Protein AF-A0A9N9R4S4-F1 (afdb_monomer_lite)

Sequence (365 aa):
MPWLHQLLRHDQLELSVLPVQCLCEFLAAGPGGSGGGGGDGGKAGELCQHLRRTVAACEAGARAVLHYYLQRLAHPHAPTRAQAQRGLKLVLSQTEDTSEMDYNADVNPEEWLELLWGLQHWAAVRGEVAARVRAACLVECVPAHVAAYVAFLARHAAAEPAPSARELTPLVLDLSQLVMERTCVMSAILPPAEARDPPPPHDARAHATLYHLTCILHNHINQIRTNDTEDANMETESEEAGEEGEGGEPAWTQGEKLVLHWPNGKRASLHVVVAHAHLKLLCYGPSIYDTNQEMYSWLQSVWVGGGGPGVGAGAGELLPDWLRLHLVRSARPPLLEAGLRALPAHKLALFIQTFGMPVASMTSV

Secondary structure (DSSP, 8-state):
-HHHHHHHTSTT--GGGS-HHHHHHHHHH-TTSSS--SSTHHHHHHHHHHHHHHHHH-HHHHHHHHHHHHHHTT-SSHHHHHHHHHHHHHHH---S--TT--TTS---THHHHHHHTT-TTHHHHHHHHHHHHHHHHHH---HHHHHHHHHHHHHHHTPSSPPPHHHHHHHHHHHHHHHHH-HHHHHHHS--TT-SSPPPGGGHHHHHHHHHHHHHHHHHHHHHHH--SSHHHHHHHHHH-----S-PPPGGGG--EEEEE-TTS-EEEEEHHHHHHHHHHHTT---TTSGGGHHHHHHHHHHTSTTS-EESS-TTTS--HHHHHHHHT-SSHHHHHHHHTT--HHHHHHHHHHH---HHHHS--

pLDDT: mean 80.89, std 17.93, range [33.81, 98.5]

Organism: NCBI:txid40085

Structure (mmCIF, N/CA/C/O backbone):
data_AF-A0A9N9R4S4-F1
#
_entry.id   AF-A0A9N9R4S4-F1
#
loop_
_atom_site.group_PDB
_atom_site.id
_atom_site.type_symbol
_atom_site.label_atom_id
_atom_site.label_alt_id
_atom_site.label_comp_id
_atom_site.label_asym_id
_atom_site.label_entity_id
_atom_site.label_seq_id
_atom_site.pdbx_PDB_ins_code
_atom_site.Cartn_x
_atom_site.Cartn_y
_atom_site.Cartn_z
_atom_site.occupancy
_atom_site.B_iso_or_equiv
_atom_site.auth_seq_id
_atom_site.auth_comp_id
_atom_site.auth_asym_id
_atom_site.auth_atom_id
_atom_site.pdbx_PDB_model_num
ATOM 1 N N . MET A 1 1 ? 18.070 -18.238 -19.504 1.00 50.50 1 MET A N 1
ATOM 2 C CA . MET A 1 1 ? 18.110 -18.541 -20.956 1.00 50.50 1 MET A CA 1
ATOM 3 C C . MET A 1 1 ? 19.530 -18.306 -21.494 1.00 50.50 1 MET A C 1
ATOM 5 O O . MET A 1 1 ? 19.830 -17.184 -21.880 1.00 50.50 1 MET A O 1
ATOM 9 N N . PRO A 1 2 ? 20.430 -19.309 -21.508 1.00 57.94 2 PRO A N 1
ATOM 10 C CA . PRO A 1 2 ? 21.840 -19.110 -21.893 1.00 57.94 2 PRO A CA 1
ATOM 11 C C . PRO A 1 2 ? 22.039 -18.648 -23.348 1.00 57.94 2 PRO A C 1
ATOM 13 O O . PRO A 1 2 ? 22.945 -17.872 -23.633 1.00 57.94 2 PRO A O 1
ATOM 16 N N . TRP A 1 3 ? 21.157 -19.080 -24.256 1.00 66.19 3 TRP A N 1
ATOM 17 C CA . TRP A 1 3 ? 21.217 -18.745 -25.683 1.00 66.19 3 TRP A CA 1
ATOM 18 C C . TRP A 1 3 ? 20.962 -17.255 -25.966 1.00 66.19 3 TRP A C 1
ATOM 20 O O . TRP A 1 3 ? 21.540 -16.703 -26.896 1.00 66.19 3 TRP A O 1
ATOM 30 N N . LEU A 1 4 ? 20.152 -16.578 -25.142 1.00 61.47 4 LEU A N 1
ATOM 31 C CA . LEU A 1 4 ? 19.840 -15.156 -25.318 1.00 61.47 4 LEU A CA 1
ATOM 32 C C . LEU A 1 4 ? 21.081 -14.281 -25.072 1.00 61.47 4 LEU A C 1
ATOM 34 O O . LEU A 1 4 ? 21.345 -13.349 -25.828 1.00 61.47 4 LEU A O 1
ATOM 38 N N . HIS A 1 5 ? 21.895 -14.642 -24.073 1.00 64.31 5 HIS A N 1
ATOM 39 C CA . HIS A 1 5 ? 23.179 -13.983 -23.816 1.00 64.31 5 HIS A CA 1
ATOM 40 C C . HIS A 1 5 ? 24.188 -14.209 -24.951 1.00 64.31 5 HIS A C 1
ATOM 42 O O . HIS A 1 5 ? 25.015 -13.343 -25.212 1.00 64.31 5 HIS A O 1
ATOM 48 N N . GLN A 1 6 ? 24.125 -15.348 -25.649 1.00 66.25 6 GLN A N 1
ATOM 49 C CA . GLN A 1 6 ? 24.962 -15.608 -26.827 1.00 66.25 6 GLN A CA 1
ATOM 50 C C . GLN A 1 6 ? 24.485 -14.822 -28.057 1.00 66.25 6 GLN A C 1
ATOM 52 O O . GLN A 1 6 ? 25.304 -14.384 -28.862 1.00 66.25 6 GLN A O 1
ATOM 57 N N . LEU A 1 7 ? 23.175 -14.603 -28.192 1.00 65.25 7 LEU A N 1
ATOM 58 C CA . LEU A 1 7 ? 22.582 -13.871 -29.310 1.00 65.25 7 LEU A CA 1
ATOM 59 C C . LEU A 1 7 ? 22.968 -12.381 -29.289 1.00 65.25 7 LEU A C 1
ATOM 61 O O . LEU A 1 7 ? 23.410 -11.852 -30.301 1.00 65.25 7 LEU A O 1
ATOM 65 N N . LEU A 1 8 ? 22.891 -11.737 -28.120 1.00 62.88 8 LEU A N 1
ATOM 66 C CA . LEU A 1 8 ? 23.218 -10.314 -27.928 1.00 62.88 8 LEU A CA 1
ATOM 67 C C . LEU A 1 8 ? 24.723 -10.000 -28.017 1.00 62.88 8 LEU A C 1
ATOM 69 O O . LEU A 1 8 ? 25.121 -8.854 -28.234 1.00 62.88 8 LEU A O 1
ATOM 73 N N . ARG A 1 9 ? 25.584 -11.020 -27.908 1.00 64.25 9 ARG A N 1
ATOM 74 C CA . ARG A 1 9 ? 27.027 -10.874 -28.153 1.00 64.25 9 ARG A CA 1
ATOM 75 C C . ARG A 1 9 ? 27.360 -10.651 -29.628 1.00 64.25 9 ARG A C 1
ATOM 77 O O . ARG A 1 9 ? 28.435 -10.132 -29.898 1.00 64.25 9 ARG A O 1
ATOM 84 N N . HIS A 1 10 ? 26.458 -10.960 -30.560 1.00 66.81 10 HIS A N 1
ATOM 85 C CA . HIS A 1 10 ? 26.667 -10.654 -31.974 1.00 66.81 10 HIS A CA 1
ATOM 86 C C . HIS A 1 10 ? 26.446 -9.159 -32.243 1.00 66.81 10 HIS A C 1
ATOM 88 O O . HIS A 1 10 ? 25.370 -8.631 -31.983 1.00 66.81 10 HIS A O 1
ATOM 94 N N . ASP A 1 11 ? 27.452 -8.480 -32.796 1.00 60.06 11 ASP A N 1
ATOM 95 C CA . ASP A 1 11 ? 27.429 -7.030 -33.078 1.00 60.06 11 ASP A CA 1
ATOM 96 C C . ASP A 1 11 ? 26.460 -6.619 -34.200 1.00 60.06 11 ASP A C 1
ATOM 98 O O . ASP A 1 11 ? 26.238 -5.437 -34.428 1.00 60.06 11 ASP A O 1
ATOM 102 N N . GLN A 1 12 ? 25.868 -7.589 -34.901 1.00 62.12 12 GLN A N 1
ATOM 103 C CA . GLN A 1 12 ? 24.906 -7.352 -35.983 1.00 62.12 12 GLN A CA 1
ATOM 104 C C . GLN A 1 12 ? 23.440 -7.412 -35.533 1.00 62.12 12 GLN A C 1
ATOM 106 O O . GLN A 1 12 ? 22.545 -7.286 -36.366 1.00 62.12 12 GLN A O 1
ATOM 111 N N . LEU A 1 13 ? 23.166 -7.657 -34.248 1.00 68.62 13 LEU A N 1
ATOM 112 C CA . LEU A 1 13 ? 21.794 -7.808 -33.778 1.00 68.62 13 LEU A CA 1
ATOM 113 C C . LEU A 1 13 ? 21.144 -6.446 -33.496 1.00 68.62 13 LEU A C 1
ATOM 115 O O . LEU A 1 13 ? 21.543 -5.733 -32.578 1.00 68.62 13 LEU A O 1
ATOM 119 N N . GLU A 1 14 ? 20.082 -6.121 -34.229 1.00 77.94 14 GLU A N 1
ATOM 120 C CA . GLU A 1 14 ? 19.257 -4.951 -33.934 1.00 77.94 14 GLU A CA 1
ATOM 121 C C . GLU A 1 14 ? 18.340 -5.214 -32.726 1.00 77.94 14 GLU A C 1
ATOM 123 O O . GLU A 1 14 ? 17.504 -6.122 -32.740 1.00 77.94 14 GLU A O 1
ATOM 128 N N . LEU A 1 15 ? 18.460 -4.391 -31.676 1.00 81.50 15 LEU A N 1
ATOM 129 C CA . LEU A 1 15 ? 17.653 -4.509 -30.449 1.00 81.50 15 LEU A CA 1
ATOM 130 C C . LEU A 1 15 ? 16.139 -4.408 -30.709 1.00 81.50 15 LEU A C 1
ATOM 132 O O . LEU A 1 15 ? 15.355 -5.012 -29.983 1.00 81.50 15 LEU A O 1
ATOM 136 N N . SER A 1 16 ? 15.735 -3.692 -31.762 1.00 81.31 16 SER A N 1
ATOM 137 C CA . SER A 1 16 ? 14.340 -3.506 -32.192 1.00 81.31 16 SER A CA 1
ATOM 138 C C . SER A 1 16 ? 13.630 -4.798 -32.603 1.00 81.31 16 SER A C 1
ATOM 140 O O . SER A 1 16 ? 12.402 -4.836 -32.605 1.00 81.31 16 SER A O 1
ATOM 142 N N . VAL A 1 17 ? 14.375 -5.846 -32.966 1.00 84.75 17 VAL A N 1
ATOM 143 C CA . VAL A 1 17 ? 13.812 -7.122 -33.439 1.00 84.75 17 VAL A CA 1
ATOM 144 C C . VAL A 1 17 ? 13.481 -8.059 -32.271 1.00 84.75 17 VAL A C 1
ATOM 146 O O . VAL A 1 17 ? 12.712 -9.009 -32.424 1.00 84.75 17 VAL A O 1
ATOM 149 N N . LEU A 1 18 ? 14.040 -7.803 -31.084 1.00 85.88 18 LEU A N 1
ATOM 150 C CA . LEU A 1 18 ? 13.819 -8.640 -29.911 1.00 85.88 18 LEU A CA 1
ATOM 151 C C . LEU A 1 18 ? 12.550 -8.246 -29.142 1.00 85.88 18 LEU A C 1
ATOM 153 O O . LEU A 1 18 ? 12.237 -7.062 -29.010 1.00 85.88 18 LEU A O 1
ATOM 157 N N . PRO A 1 19 ? 11.851 -9.219 -28.528 1.00 89.56 19 PRO A N 1
ATOM 158 C CA . PRO A 1 19 ? 10.765 -8.918 -27.607 1.00 89.56 19 PRO A CA 1
ATOM 159 C C . PRO A 1 19 ? 11.252 -8.093 -26.412 1.00 89.56 19 PRO A C 1
ATOM 161 O O . PRO A 1 19 ? 12.274 -8.415 -25.800 1.00 89.56 19 PRO A O 1
ATOM 164 N N . VAL A 1 20 ? 10.457 -7.100 -26.003 1.00 91.50 20 VAL A N 1
ATOM 165 C CA . VAL A 1 20 ? 10.740 -6.235 -24.840 1.00 91.50 20 VAL A CA 1
ATOM 166 C C . VAL A 1 20 ? 11.064 -7.046 -23.582 1.00 91.50 20 VAL A C 1
ATOM 168 O O . VAL A 1 20 ? 11.979 -6.702 -22.845 1.00 91.50 20 VAL A O 1
ATOM 171 N N . GLN A 1 21 ? 10.382 -8.172 -23.363 1.00 91.25 21 GLN A N 1
ATOM 172 C CA . GLN A 1 21 ? 10.632 -9.055 -22.219 1.00 91.25 21 GLN A CA 1
ATOM 173 C C . GLN A 1 21 ? 12.070 -9.600 -22.199 1.00 91.25 21 GLN A C 1
ATOM 175 O O . GLN A 1 21 ? 12.705 -9.635 -21.148 1.00 91.25 21 GLN A O 1
ATOM 180 N N . CYS A 1 22 ? 12.609 -9.986 -23.360 1.00 89.38 22 CYS A N 1
ATOM 181 C CA . CYS A 1 22 ? 13.980 -10.480 -23.486 1.00 89.38 22 CYS A CA 1
ATOM 182 C C . CYS A 1 22 ? 15.00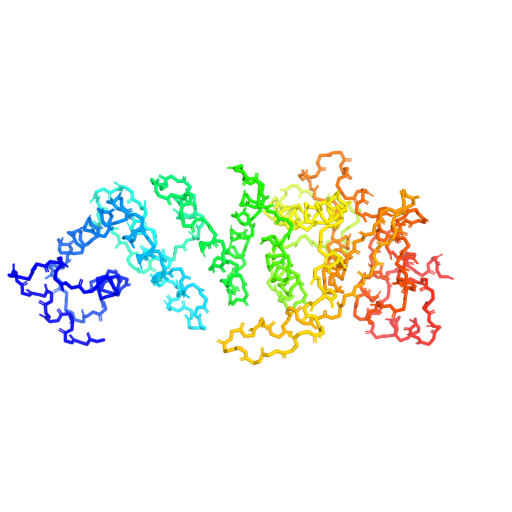0 -9.371 -23.208 1.00 89.38 22 CYS A C 1
ATOM 184 O O . CYS A 1 22 ? 15.994 -9.603 -22.521 1.00 89.38 22 CYS A O 1
ATOM 186 N N . LEU A 1 23 ? 14.726 -8.166 -23.713 1.00 90.94 23 LEU A N 1
ATOM 187 C CA . LEU A 1 23 ? 15.541 -6.977 -23.470 1.00 90.94 23 LEU A CA 1
ATOM 188 C C . LEU A 1 23 ? 15.575 -6.637 -21.974 1.00 90.94 23 LEU A C 1
ATOM 190 O O . LEU A 1 23 ? 16.643 -6.447 -21.394 1.00 90.94 23 LEU A O 1
ATOM 194 N N . CYS A 1 24 ? 14.411 -6.632 -21.324 1.00 92.50 24 CYS A N 1
ATOM 195 C CA . CYS A 1 24 ? 14.310 -6.358 -19.900 1.00 92.50 24 CYS A CA 1
ATOM 196 C C . CYS A 1 24 ? 14.985 -7.435 -19.033 1.00 92.50 24 CYS A C 1
ATOM 198 O O . CYS A 1 24 ? 15.596 -7.093 -18.016 1.00 92.50 24 CYS A O 1
ATOM 200 N N . GLU A 1 25 ? 14.896 -8.714 -19.422 1.00 89.06 25 GLU A N 1
ATOM 201 C CA . GLU A 1 25 ? 15.572 -9.819 -18.731 1.00 89.06 25 GLU A CA 1
ATOM 202 C C . GLU A 1 25 ? 17.088 -9.666 -18.765 1.00 89.06 25 GLU A C 1
ATOM 204 O O . GLU A 1 25 ? 17.746 -9.795 -17.733 1.00 89.06 25 GLU A O 1
ATOM 209 N N . PHE A 1 26 ? 17.640 -9.355 -19.938 1.00 84.62 26 PHE A N 1
ATOM 210 C CA . PHE A 1 26 ? 19.079 -9.193 -20.093 1.00 84.62 26 PHE A CA 1
ATOM 211 C C . PHE A 1 26 ? 19.600 -8.022 -19.256 1.00 84.62 26 PHE A C 1
ATOM 213 O O . PHE A 1 26 ? 20.578 -8.179 -18.526 1.00 84.62 26 PHE A O 1
ATOM 220 N N . LEU A 1 27 ? 18.911 -6.875 -19.301 1.00 86.19 27 LEU A N 1
ATOM 221 C CA . LEU A 1 27 ? 19.301 -5.702 -18.519 1.00 86.19 27 LEU A CA 1
ATOM 222 C C . LEU A 1 27 ? 19.287 -5.992 -17.005 1.00 86.19 27 LEU A C 1
ATOM 224 O O . LEU A 1 27 ? 20.180 -5.557 -16.284 1.00 86.19 27 LEU A O 1
ATOM 228 N N . ALA A 1 28 ? 18.303 -6.756 -16.519 1.00 81.81 28 ALA A N 1
ATOM 229 C CA . ALA A 1 28 ? 18.173 -7.078 -15.097 1.00 81.81 28 ALA A CA 1
ATOM 230 C C . ALA A 1 28 ? 19.143 -8.161 -14.597 1.00 81.81 28 ALA A C 1
ATOM 232 O O . ALA A 1 28 ? 19.467 -8.183 -13.406 1.00 81.81 28 ALA A O 1
ATOM 233 N N . ALA A 1 29 ? 19.600 -9.054 -15.479 1.00 78.62 29 ALA A N 1
ATOM 234 C CA . ALA A 1 29 ? 20.591 -10.079 -15.151 1.00 78.62 29 ALA A CA 1
ATOM 235 C C . ALA A 1 29 ? 21.999 -9.493 -14.933 1.00 78.62 29 ALA A C 1
ATOM 237 O O . ALA A 1 29 ? 22.796 -10.074 -14.193 1.00 78.62 29 ALA A O 1
ATOM 238 N N . GLY A 1 30 ? 22.285 -8.336 -15.540 1.00 70.62 30 GLY A N 1
ATOM 239 C CA . GLY A 1 30 ? 23.573 -7.656 -15.462 1.00 70.62 30 GLY A CA 1
ATOM 240 C C . GLY A 1 30 ? 24.720 -8.409 -16.161 1.00 70.62 30 GLY A C 1
ATOM 241 O O . GLY A 1 30 ? 24.603 -9.593 -16.492 1.00 70.62 30 GLY A O 1
ATOM 242 N N . PRO A 1 31 ? 25.874 -7.748 -16.356 1.00 58.03 31 PRO A N 1
ATOM 243 C CA . PRO A 1 31 ? 27.024 -8.319 -17.064 1.00 58.03 31 PRO A CA 1
ATOM 244 C C . PRO A 1 31 ? 27.665 -9.518 -16.332 1.00 58.03 31 PRO A C 1
ATOM 246 O O . PRO A 1 31 ? 28.322 -10.348 -16.953 1.00 58.03 31 PRO A O 1
ATOM 249 N N . GLY A 1 32 ? 27.445 -9.655 -15.017 1.00 51.12 32 GLY A N 1
ATOM 250 C CA . GLY A 1 32 ? 27.966 -10.758 -14.195 1.00 51.12 32 GLY A CA 1
ATOM 251 C C . GLY A 1 32 ? 27.109 -12.033 -14.172 1.00 51.12 32 GLY A C 1
ATOM 252 O O . GLY A 1 32 ? 27.582 -13.068 -13.709 1.00 51.12 32 GLY A O 1
ATOM 253 N N . GLY A 1 33 ? 25.868 -11.995 -14.678 1.00 49.28 33 GLY A N 1
ATOM 254 C CA . GLY A 1 33 ? 24.971 -13.162 -14.716 1.00 49.28 33 GLY A CA 1
ATOM 255 C C . GLY A 1 33 ? 25.363 -14.220 -15.757 1.00 49.28 33 GLY A C 1
ATOM 256 O O . GLY A 1 33 ? 24.906 -15.362 -15.695 1.00 49.28 33 GLY A O 1
ATOM 257 N N . SER A 1 34 ? 26.246 -13.866 -16.694 1.00 46.66 34 SER A N 1
ATOM 258 C CA . SER A 1 34 ? 26.918 -14.800 -17.597 1.00 46.66 34 SER A CA 1
ATOM 259 C C . SER A 1 34 ? 28.401 -14.815 -17.229 1.00 46.66 34 SER A C 1
ATOM 261 O O . SER A 1 34 ? 29.041 -13.773 -17.274 1.00 46.66 34 SER A O 1
ATOM 263 N N . GLY A 1 35 ? 28.947 -15.960 -16.809 1.00 41.00 35 GLY A N 1
ATOM 264 C CA . GLY A 1 35 ? 30.314 -16.085 -16.281 1.00 41.00 35 GLY A CA 1
ATOM 265 C C . GLY A 1 35 ? 31.439 -15.789 -17.285 1.00 41.00 35 GLY A C 1
ATOM 266 O O . GLY A 1 35 ? 32.183 -16.689 -17.658 1.00 41.00 35 GLY A O 1
ATOM 267 N N . GLY A 1 36 ? 31.591 -14.540 -17.720 1.00 37.97 36 GLY A N 1
ATOM 268 C CA . GLY A 1 36 ? 32.661 -14.083 -18.601 1.00 37.97 36 GLY A CA 1
ATOM 269 C C . GLY A 1 36 ? 32.920 -12.596 -18.395 1.00 37.97 36 GLY A C 1
ATOM 270 O O . GLY A 1 36 ? 32.133 -11.764 -18.830 1.00 37.97 36 GLY A O 1
ATOM 271 N N . GLY A 1 37 ? 34.014 -12.278 -17.703 1.00 37.75 37 GLY A N 1
ATOM 272 C CA . GLY A 1 37 ? 34.439 -10.907 -17.443 1.00 37.75 37 GLY A CA 1
ATOM 273 C C . GLY A 1 37 ? 34.995 -10.201 -18.682 1.00 37.75 37 GLY A C 1
ATOM 274 O O . GLY A 1 37 ? 35.651 -10.818 -19.517 1.00 37.75 37 GLY A O 1
ATOM 275 N N . GLY A 1 38 ? 34.775 -8.885 -18.728 1.00 38.53 38 GLY A N 1
ATOM 276 C CA . GLY A 1 38 ? 35.515 -7.938 -19.565 1.00 38.53 38 GLY A CA 1
ATOM 277 C C . GLY A 1 38 ? 34.892 -7.660 -20.934 1.00 38.53 38 GLY A C 1
ATOM 278 O O . GLY A 1 38 ? 35.210 -8.337 -21.903 1.00 38.53 38 GLY A O 1
ATOM 279 N N . GLY A 1 39 ? 34.049 -6.622 -21.025 1.00 44.31 39 GLY A N 1
ATOM 280 C CA . GLY A 1 39 ? 33.626 -6.021 -22.305 1.00 44.31 39 GLY A CA 1
ATOM 281 C C . GLY A 1 39 ? 32.159 -5.576 -22.395 1.00 44.31 39 GLY A C 1
ATOM 282 O O . GLY A 1 39 ? 31.818 -4.773 -23.254 1.00 44.31 39 GLY A O 1
ATOM 283 N N . ASP A 1 40 ? 31.293 -6.043 -21.494 1.00 54.78 40 ASP A N 1
ATOM 284 C CA . ASP A 1 40 ? 29.825 -5.980 -21.652 1.00 54.78 40 ASP A CA 1
ATOM 285 C C . ASP A 1 40 ? 29.169 -4.653 -21.188 1.00 54.78 40 ASP A C 1
ATOM 287 O O . ASP A 1 40 ? 27.954 -4.476 -21.262 1.00 54.78 40 ASP A O 1
ATOM 291 N N . GLY A 1 41 ? 29.968 -3.689 -20.713 1.00 55.16 41 GLY A N 1
ATOM 292 C CA . GLY A 1 41 ? 29.468 -2.405 -20.196 1.00 55.16 41 GLY A CA 1
ATOM 293 C C . GLY A 1 41 ? 28.842 -1.500 -21.265 1.00 55.16 41 GLY A C 1
ATOM 294 O O . GLY A 1 41 ? 27.871 -0.804 -20.980 1.00 55.16 41 GLY A O 1
ATOM 295 N N . GLY A 1 42 ? 29.350 -1.547 -22.504 1.00 64.38 42 GLY A N 1
ATOM 296 C CA . GLY A 1 42 ? 28.840 -0.732 -23.616 1.00 64.38 42 GLY A CA 1
ATOM 297 C C . GLY A 1 42 ? 27.452 -1.171 -24.094 1.00 64.38 42 GLY A C 1
ATOM 298 O O . GLY A 1 42 ? 26.541 -0.351 -24.186 1.00 64.38 42 GLY A O 1
ATOM 299 N N . LYS A 1 43 ? 27.250 -2.481 -24.301 1.00 72.25 43 LYS A N 1
ATOM 300 C CA . LYS A 1 43 ? 25.961 -3.038 -24.754 1.00 72.25 43 LYS A CA 1
ATOM 301 C C . LYS A 1 43 ? 24.859 -2.909 -23.706 1.00 72.25 43 LYS A C 1
ATOM 303 O O . LYS A 1 43 ? 23.708 -2.661 -24.058 1.00 72.25 43 LYS A O 1
ATOM 308 N N . ALA A 1 44 ? 25.194 -3.027 -22.419 1.00 77.00 44 ALA A N 1
ATOM 309 C CA . ALA A 1 44 ? 24.243 -2.768 -21.339 1.00 77.00 44 ALA A CA 1
ATOM 310 C C . ALA A 1 44 ? 23.739 -1.310 -21.354 1.00 77.00 44 ALA A C 1
ATOM 312 O O . ALA A 1 44 ? 22.545 -1.073 -21.159 1.00 77.00 44 ALA A O 1
ATOM 313 N N . GLY A 1 45 ? 24.622 -0.349 -21.651 1.00 80.31 45 GLY A N 1
ATOM 314 C CA . GLY A 1 45 ? 24.261 1.060 -21.828 1.00 80.31 45 GLY A CA 1
ATOM 315 C C . GLY A 1 45 ? 23.351 1.298 -23.035 1.00 80.31 45 GLY A C 1
ATOM 316 O O . GLY A 1 45 ? 22.293 1.913 -22.894 1.00 80.31 45 GLY A O 1
ATOM 317 N N . GLU A 1 46 ? 23.695 0.738 -24.199 1.00 83.88 46 GLU A N 1
ATOM 318 C CA . GLU A 1 46 ? 22.869 0.818 -25.417 1.00 83.88 46 GLU A CA 1
ATOM 319 C C . GLU A 1 46 ? 21.470 0.218 -25.214 1.00 83.88 46 GLU A C 1
ATOM 321 O O . GLU A 1 46 ? 20.460 0.810 -25.608 1.00 83.88 46 GLU A O 1
ATOM 326 N N . LEU A 1 47 ? 21.398 -0.936 -24.546 1.00 87.19 47 LEU A N 1
ATOM 327 C CA . LEU A 1 47 ? 20.148 -1.599 -24.188 1.00 87.19 47 LEU A CA 1
ATOM 328 C C . LEU A 1 47 ? 19.297 -0.750 -23.242 1.00 87.19 47 LEU A C 1
ATOM 330 O O . LEU A 1 47 ? 18.096 -0.582 -23.466 1.00 87.19 47 LEU A O 1
ATOM 334 N N . CYS A 1 48 ? 19.914 -0.198 -22.197 1.00 88.69 48 CYS A N 1
ATOM 335 C CA . CYS A 1 48 ? 19.240 0.687 -21.257 1.00 88.69 48 CYS A CA 1
ATOM 336 C C . CYS A 1 48 ? 18.669 1.915 -21.983 1.00 88.69 48 CYS A C 1
ATOM 338 O O . CYS A 1 48 ? 17.490 2.243 -21.833 1.00 88.69 48 CYS A O 1
ATOM 340 N N . GLN A 1 49 ? 19.458 2.538 -22.863 1.00 89.50 49 GLN A N 1
ATOM 341 C CA . GLN A 1 49 ? 19.023 3.678 -23.669 1.00 89.50 49 GLN A CA 1
ATOM 342 C C . GLN A 1 49 ? 17.906 3.306 -24.659 1.00 89.50 49 GLN A C 1
ATOM 344 O O . GLN A 1 49 ? 16.999 4.104 -24.907 1.00 89.50 49 GLN A O 1
ATOM 349 N N . HIS A 1 50 ? 17.931 2.099 -25.227 1.00 91.81 50 HIS A N 1
ATOM 350 C CA . HIS A 1 50 ? 16.850 1.593 -26.072 1.00 91.81 50 HIS A CA 1
ATOM 351 C C . HIS A 1 50 ? 15.540 1.417 -25.286 1.00 91.81 50 HIS A C 1
ATOM 353 O O . HIS A 1 50 ? 14.487 1.878 -25.734 1.00 91.81 50 HIS A O 1
ATOM 359 N N . LEU A 1 51 ? 15.590 0.823 -24.090 1.00 93.50 51 LEU A N 1
ATOM 360 C CA . LEU A 1 51 ? 14.412 0.655 -23.233 1.00 93.50 51 LEU A CA 1
ATOM 361 C C . LEU A 1 51 ? 13.866 1.998 -22.731 1.00 93.50 51 LEU A C 1
ATOM 363 O O . LEU A 1 51 ? 12.656 2.208 -22.772 1.00 93.50 51 LEU A O 1
ATOM 367 N N . ARG A 1 52 ? 14.733 2.949 -22.365 1.00 93.56 52 ARG A N 1
ATOM 368 C CA . ARG A 1 52 ? 14.341 4.330 -22.021 1.00 93.56 52 ARG A CA 1
ATOM 369 C C . ARG A 1 52 ? 13.594 5.016 -23.165 1.00 93.56 52 ARG A C 1
ATOM 371 O O . ARG A 1 52 ? 12.516 5.571 -22.957 1.00 93.56 52 ARG A O 1
ATOM 378 N N . ARG A 1 53 ? 14.117 4.921 -24.395 1.00 93.50 53 ARG A N 1
ATOM 379 C CA . ARG A 1 53 ? 13.428 5.428 -25.596 1.00 93.50 53 ARG A CA 1
ATOM 380 C C . ARG A 1 53 ? 12.089 4.734 -25.817 1.00 93.50 53 ARG A C 1
ATOM 382 O O . ARG A 1 53 ? 11.124 5.401 -26.162 1.00 93.50 53 ARG A O 1
ATOM 389 N N . THR A 1 54 ? 12.014 3.428 -25.576 1.00 94.50 54 THR A N 1
ATOM 390 C CA . THR A 1 54 ? 10.769 2.652 -25.698 1.00 94.50 54 THR A CA 1
ATOM 391 C C . THR A 1 54 ? 9.707 3.126 -24.705 1.00 94.50 54 THR A C 1
ATOM 393 O O . THR A 1 54 ? 8.549 3.288 -25.084 1.00 94.50 54 THR A O 1
ATOM 396 N N . VAL A 1 55 ? 10.102 3.410 -23.458 1.00 95.06 55 VAL A N 1
ATOM 397 C CA . VAL A 1 55 ? 9.210 3.972 -22.432 1.00 95.06 55 VAL A CA 1
ATOM 398 C C . VAL A 1 55 ? 8.732 5.376 -22.807 1.00 95.06 55 VAL A C 1
ATOM 400 O O . VAL A 1 55 ? 7.566 5.692 -22.598 1.00 95.06 55 VAL A O 1
ATOM 403 N N . ALA A 1 56 ? 9.593 6.214 -23.387 1.00 94.19 56 ALA A N 1
ATOM 404 C CA . ALA A 1 56 ? 9.218 7.568 -23.797 1.00 94.19 56 ALA A CA 1
ATOM 405 C C . ALA A 1 56 ? 8.374 7.608 -25.088 1.00 94.19 56 ALA A C 1
ATOM 407 O O . ALA A 1 56 ? 7.506 8.464 -25.237 1.00 94.19 56 ALA A O 1
ATOM 408 N N . ALA A 1 57 ? 8.596 6.684 -26.027 1.00 94.88 57 ALA A N 1
ATOM 409 C CA . ALA A 1 57 ? 8.059 6.782 -27.384 1.00 94.88 57 ALA A CA 1
ATOM 410 C C . ALA A 1 57 ? 6.528 6.680 -27.465 1.00 94.88 57 ALA A C 1
ATOM 412 O O . ALA A 1 57 ? 5.904 7.439 -28.204 1.00 94.88 57 ALA A O 1
ATOM 413 N N . CYS A 1 58 ? 5.913 5.739 -26.744 1.00 95.44 58 CYS A N 1
ATOM 414 C CA . CYS A 1 58 ? 4.463 5.541 -26.779 1.00 95.44 58 CYS A CA 1
ATOM 415 C C . CYS A 1 58 ? 3.934 4.820 -25.534 1.00 95.44 58 CYS A C 1
ATOM 417 O O . CYS A 1 58 ? 4.668 4.109 -24.845 1.00 95.44 58 CYS A O 1
ATOM 419 N N . GLU A 1 59 ? 2.624 4.934 -25.301 1.00 96.94 59 GLU A N 1
ATOM 420 C CA . GLU A 1 59 ? 1.937 4.280 -24.181 1.00 96.94 59 GLU A CA 1
ATOM 421 C C . GLU A 1 59 ? 2.128 2.758 -24.165 1.00 96.94 59 GLU A C 1
ATOM 423 O O . GLU A 1 59 ? 2.325 2.167 -23.105 1.00 96.94 59 GLU A O 1
ATOM 428 N N . ALA A 1 60 ? 2.095 2.109 -25.335 1.00 96.25 60 ALA A N 1
ATOM 429 C CA . ALA A 1 60 ? 2.267 0.662 -25.444 1.00 96.25 60 ALA A CA 1
ATOM 430 C C . ALA A 1 60 ? 3.679 0.217 -25.026 1.00 96.25 60 ALA A C 1
ATOM 432 O O . ALA A 1 60 ? 3.826 -0.787 -24.329 1.00 96.25 60 ALA A O 1
ATOM 433 N N . GLY A 1 61 ? 4.704 0.988 -25.402 1.00 95.19 61 GLY A N 1
ATOM 434 C CA . GLY A 1 61 ? 6.090 0.746 -25.004 1.00 95.19 61 GLY A CA 1
ATOM 435 C C . GLY A 1 61 ? 6.294 0.938 -23.502 1.00 95.19 61 GLY A C 1
ATOM 436 O O . GLY A 1 61 ? 6.832 0.049 -22.840 1.00 95.19 61 GLY A O 1
ATOM 437 N N . ALA A 1 62 ? 5.784 2.044 -22.947 1.00 96.75 62 ALA A N 1
ATOM 438 C CA . ALA A 1 62 ? 5.790 2.293 -21.506 1.00 96.75 62 ALA A CA 1
ATOM 439 C C . ALA A 1 62 ? 5.118 1.149 -20.738 1.00 96.75 62 ALA A C 1
ATOM 441 O O . ALA A 1 62 ? 5.707 0.597 -19.809 1.00 96.75 62 ALA A O 1
ATOM 442 N N . ARG A 1 63 ? 3.918 0.741 -21.171 1.00 96.94 63 ARG A N 1
ATOM 443 C CA . ARG A 1 63 ? 3.170 -0.357 -20.557 1.00 96.94 63 ARG A CA 1
ATOM 444 C C . ARG A 1 63 ? 3.946 -1.668 -20.609 1.00 96.94 63 ARG A C 1
ATOM 446 O O . ARG A 1 63 ? 4.093 -2.303 -19.576 1.00 96.94 63 ARG A O 1
ATOM 453 N N . ALA A 1 64 ? 4.493 -2.054 -21.762 1.00 96.19 64 ALA A N 1
ATOM 454 C CA . ALA A 1 64 ? 5.218 -3.318 -21.910 1.00 96.19 64 ALA A CA 1
ATOM 455 C C . ALA A 1 64 ? 6.444 -3.416 -20.984 1.00 96.19 64 ALA A C 1
ATOM 457 O O . ALA A 1 64 ? 6.643 -4.435 -20.319 1.00 96.19 64 ALA A O 1
ATOM 458 N N . VAL A 1 65 ? 7.247 -2.350 -20.916 1.00 97.12 65 VAL A N 1
ATOM 459 C CA . VAL A 1 65 ? 8.464 -2.318 -20.092 1.00 97.12 65 VAL A CA 1
ATOM 460 C C . VAL A 1 65 ? 8.125 -2.267 -18.600 1.00 97.12 65 VAL A C 1
ATOM 462 O O . VAL A 1 65 ? 8.682 -3.032 -17.810 1.00 97.12 65 VAL A O 1
ATOM 465 N N . LEU A 1 66 ? 7.184 -1.404 -18.202 1.00 97.69 66 LEU A N 1
ATOM 466 C CA . LEU A 1 66 ? 6.753 -1.291 -16.808 1.00 97.69 66 LEU A CA 1
ATOM 467 C C . LEU A 1 66 ? 6.082 -2.575 -16.324 1.00 97.69 66 LEU A C 1
ATOM 469 O O . LEU A 1 66 ? 6.421 -3.061 -15.248 1.00 97.69 66 LEU A O 1
ATOM 473 N N . HIS A 1 67 ? 5.188 -3.159 -17.122 1.00 96.25 67 HIS A N 1
ATOM 474 C CA . HIS A 1 67 ? 4.517 -4.417 -16.809 1.00 96.25 67 HIS A CA 1
ATOM 475 C C . HIS A 1 67 ? 5.522 -5.517 -16.471 1.00 96.25 67 HIS A C 1
ATOM 477 O O . HIS A 1 67 ? 5.372 -6.191 -15.452 1.00 96.25 67 HIS A O 1
ATOM 483 N N . TYR A 1 68 ? 6.578 -5.656 -17.281 1.00 96.94 68 TYR A N 1
ATOM 484 C CA . TYR A 1 68 ? 7.607 -6.670 -17.080 1.00 96.94 68 TYR A CA 1
ATOM 485 C C . TYR A 1 68 ? 8.244 -6.599 -15.689 1.00 96.94 68 TYR A C 1
ATOM 487 O O . TYR A 1 68 ? 8.289 -7.595 -14.963 1.00 96.94 68 TYR A O 1
ATOM 495 N N . TYR A 1 69 ? 8.735 -5.420 -15.301 1.00 97.69 69 TYR A N 1
ATOM 496 C CA . TYR A 1 69 ? 9.413 -5.269 -14.019 1.00 97.69 69 TYR A CA 1
ATOM 497 C C . TYR A 1 69 ? 8.436 -5.211 -12.846 1.00 97.69 69 TYR A C 1
ATOM 499 O O . TYR A 1 69 ? 8.643 -5.893 -11.843 1.00 97.69 69 TYR A O 1
ATOM 507 N N . LEU A 1 70 ? 7.346 -4.455 -12.968 1.00 97.81 70 LEU A N 1
ATOM 508 C CA . LEU A 1 70 ? 6.382 -4.279 -11.885 1.00 97.81 70 LEU A CA 1
ATOM 509 C C . LEU A 1 70 ? 5.670 -5.592 -11.531 1.00 97.81 70 LEU A C 1
ATOM 511 O O . LEU A 1 70 ? 5.427 -5.841 -10.354 1.00 97.81 70 LEU A O 1
ATOM 515 N N . GLN A 1 71 ? 5.409 -6.486 -12.496 1.00 96.94 71 GLN A N 1
ATOM 516 C CA . GLN A 1 71 ? 4.917 -7.840 -12.197 1.00 96.94 71 GLN A CA 1
ATOM 517 C C . GLN A 1 71 ? 5.836 -8.605 -11.253 1.00 96.94 71 GLN A C 1
ATOM 519 O O . GLN A 1 71 ? 5.384 -9.312 -10.355 1.00 96.94 71 GLN A O 1
ATOM 524 N N . ARG A 1 72 ? 7.140 -8.481 -11.484 1.00 97.00 72 ARG A N 1
ATOM 525 C CA . ARG A 1 72 ? 8.161 -9.247 -10.778 1.00 97.00 72 ARG A CA 1
ATOM 526 C C . ARG A 1 72 ? 8.426 -8.721 -9.377 1.00 97.00 72 ARG A C 1
ATOM 528 O O . ARG A 1 72 ? 9.017 -9.450 -8.588 1.00 97.00 72 ARG A O 1
ATOM 535 N N . LEU A 1 73 ? 7.937 -7.528 -9.036 1.00 97.31 73 LEU A N 1
ATOM 536 C CA . LEU A 1 73 ? 7.919 -7.046 -7.654 1.00 97.31 73 LEU A CA 1
ATOM 537 C C . LEU A 1 73 ? 7.032 -7.914 -6.752 1.00 97.31 73 LEU A C 1
ATOM 539 O O . LEU A 1 73 ? 7.310 -8.022 -5.566 1.00 97.31 73 LEU A O 1
ATOM 543 N N . ALA A 1 74 ? 6.016 -8.583 -7.302 1.00 97.12 74 ALA A N 1
ATOM 544 C CA . ALA A 1 74 ? 5.169 -9.514 -6.558 1.00 97.12 74 ALA A CA 1
ATOM 545 C C . ALA A 1 74 ? 5.683 -10.972 -6.595 1.00 97.12 74 ALA A C 1
ATOM 547 O O . ALA A 1 74 ? 4.991 -11.897 -6.171 1.00 97.12 74 ALA A O 1
ATOM 548 N N . HIS A 1 75 ? 6.892 -11.216 -7.117 1.00 96.81 75 HIS A N 1
ATOM 549 C CA . HIS A 1 75 ? 7.411 -12.574 -7.265 1.00 96.81 75 HIS A CA 1
ATOM 550 C C . HIS A 1 75 ? 7.791 -13.193 -5.898 1.00 96.81 75 HIS A C 1
ATOM 552 O O . HIS A 1 75 ? 8.413 -12.509 -5.074 1.00 96.81 75 HIS A O 1
ATOM 558 N N . PRO A 1 76 ? 7.518 -14.494 -5.653 1.00 93.62 76 PRO A N 1
ATOM 559 C CA . PRO A 1 76 ? 7.840 -15.146 -4.376 1.00 93.62 76 PRO A CA 1
ATOM 560 C C . PRO A 1 76 ? 9.341 -15.130 -4.056 1.00 93.62 76 PRO A C 1
ATOM 562 O O . PRO A 1 76 ? 9.758 -14.983 -2.908 1.00 93.62 76 PRO A O 1
ATOM 565 N N . HIS A 1 77 ? 10.174 -15.250 -5.091 1.00 94.19 77 HIS A N 1
ATOM 566 C CA . HIS A 1 77 ? 11.628 -15.286 -4.964 1.00 94.19 77 HIS A CA 1
ATOM 567 C C . HIS A 1 77 ? 12.228 -13.876 -4.812 1.00 94.19 77 HIS A C 1
ATOM 569 O O . HIS A 1 77 ? 12.146 -13.065 -5.735 1.00 94.19 77 HIS A O 1
ATOM 575 N N . ALA A 1 78 ? 12.866 -13.599 -3.669 1.00 92.38 78 ALA A N 1
ATOM 576 C CA . ALA A 1 78 ? 13.420 -12.279 -3.343 1.00 92.38 78 ALA A CA 1
ATOM 577 C C . ALA A 1 78 ? 14.480 -11.760 -4.342 1.00 92.38 78 ALA A C 1
ATOM 579 O O . ALA A 1 78 ? 14.367 -10.605 -4.751 1.00 92.38 78 ALA A O 1
ATOM 580 N N . PRO A 1 79 ? 15.434 -12.576 -4.838 1.00 91.44 79 PRO A N 1
ATOM 581 C CA . PRO A 1 79 ? 16.364 -12.139 -5.883 1.00 91.44 79 PRO A CA 1
ATOM 582 C C . PRO A 1 79 ? 15.674 -11.663 -7.168 1.00 91.44 79 PRO A C 1
ATOM 584 O O . PRO A 1 79 ? 16.137 -10.713 -7.794 1.00 91.44 79 PRO A O 1
ATOM 587 N N . THR A 1 80 ? 14.538 -12.263 -7.544 1.00 93.38 80 THR A N 1
ATOM 588 C CA . THR A 1 80 ? 13.742 -11.812 -8.697 1.00 93.38 80 THR A CA 1
ATOM 589 C C . THR A 1 80 ? 13.162 -10.418 -8.466 1.00 93.38 80 THR A C 1
ATOM 591 O O . THR A 1 80 ? 13.155 -9.608 -9.394 1.00 93.38 80 THR A O 1
ATOM 594 N N . ARG A 1 81 ? 12.713 -10.118 -7.239 1.00 94.75 81 ARG A N 1
ATOM 595 C CA . ARG A 1 81 ? 12.231 -8.779 -6.868 1.00 94.75 81 ARG A CA 1
ATOM 596 C C . ARG A 1 81 ? 13.362 -7.753 -6.895 1.00 94.75 81 ARG A C 1
ATOM 598 O O . ARG A 1 81 ? 13.199 -6.697 -7.496 1.00 94.75 81 ARG A O 1
ATOM 605 N N . ALA A 1 82 ? 14.524 -8.092 -6.334 1.00 92.31 82 ALA A N 1
ATOM 606 C CA . ALA A 1 82 ? 15.703 -7.223 -6.341 1.00 92.31 82 ALA A CA 1
ATOM 607 C C . ALA A 1 82 ? 16.176 -6.901 -7.773 1.00 92.31 82 ALA A C 1
ATOM 609 O O . ALA A 1 82 ? 16.443 -5.748 -8.107 1.00 92.31 82 ALA A O 1
ATOM 610 N N . GLN A 1 83 ? 16.200 -7.902 -8.661 1.00 91.50 83 GLN A N 1
ATOM 611 C CA . GLN A 1 83 ? 16.475 -7.701 -10.089 1.00 91.50 83 GLN A CA 1
ATOM 612 C C . GLN A 1 83 ? 15.467 -6.753 -10.752 1.00 91.50 83 GLN A C 1
ATOM 614 O O . GLN A 1 83 ? 15.858 -5.897 -11.544 1.00 91.50 83 GLN A O 1
ATOM 619 N N . ALA A 1 84 ? 14.180 -6.878 -10.423 1.00 94.75 84 ALA A N 1
ATOM 620 C CA . ALA A 1 84 ? 13.146 -6.004 -10.962 1.00 94.75 84 ALA A CA 1
ATOM 621 C C . ALA A 1 84 ? 13.278 -4.554 -10.468 1.00 94.75 84 ALA A C 1
ATOM 623 O O . ALA A 1 84 ? 13.163 -3.634 -11.272 1.00 94.75 84 ALA A O 1
ATOM 624 N N . GLN A 1 85 ? 13.585 -4.342 -9.183 1.00 94.44 85 GLN A N 1
ATOM 625 C CA . GLN A 1 85 ? 13.855 -3.010 -8.623 1.00 94.44 85 GLN A CA 1
ATOM 626 C C . GLN A 1 85 ? 15.056 -2.343 -9.309 1.00 94.44 85 GLN A C 1
ATOM 628 O O . GLN A 1 85 ? 14.979 -1.174 -9.690 1.00 94.44 85 GLN A O 1
ATOM 633 N N . ARG A 1 86 ? 16.134 -3.100 -9.555 1.00 91.19 86 ARG A N 1
ATOM 634 C CA . ARG A 1 86 ? 17.285 -2.623 -10.339 1.00 91.19 86 ARG A CA 1
ATOM 635 C C . ARG A 1 86 ? 16.899 -2.245 -11.765 1.00 91.19 86 ARG A C 1
ATOM 637 O O . ARG A 1 86 ? 17.256 -1.161 -12.217 1.00 91.19 86 ARG A O 1
ATOM 644 N N . GLY A 1 87 ? 16.146 -3.104 -12.451 1.00 92.19 87 GLY A N 1
ATOM 645 C CA . GLY A 1 87 ? 15.648 -2.837 -13.802 1.00 92.19 87 GLY A CA 1
ATOM 646 C C . GLY A 1 87 ? 14.790 -1.570 -13.882 1.00 92.19 87 GLY A C 1
ATOM 647 O O . GLY A 1 87 ? 14.971 -0.762 -14.791 1.00 92.19 87 GLY A O 1
ATOM 648 N N . LEU A 1 88 ? 13.919 -1.341 -12.894 1.00 95.00 88 LEU A N 1
ATOM 649 C CA . LEU A 1 88 ? 13.117 -0.117 -12.796 1.00 95.00 88 LEU A CA 1
ATOM 650 C C . LEU A 1 88 ? 13.992 1.119 -12.613 1.00 95.00 88 LEU A C 1
ATOM 652 O O . LEU A 1 88 ? 13.859 2.066 -13.382 1.00 95.00 88 LEU A O 1
ATOM 656 N N . LYS A 1 89 ? 14.924 1.102 -11.655 1.00 92.31 89 LYS A N 1
ATOM 657 C CA . LYS A 1 89 ? 15.862 2.216 -11.449 1.00 92.31 89 L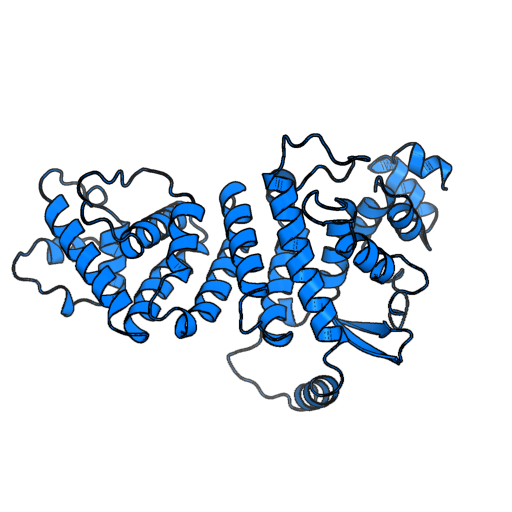YS A CA 1
ATOM 658 C C . LYS A 1 89 ? 16.659 2.521 -12.720 1.00 92.31 89 LYS A C 1
ATOM 660 O O . LYS A 1 89 ? 16.814 3.682 -13.087 1.00 92.31 89 LYS A O 1
ATOM 665 N N . LEU A 1 90 ? 17.122 1.489 -13.419 1.00 90.00 90 LEU A N 1
ATOM 666 C CA . LEU A 1 90 ? 17.860 1.606 -14.677 1.00 90.00 90 LEU A CA 1
ATOM 667 C C . LEU A 1 90 ? 17.055 2.312 -15.768 1.00 90.00 90 LEU A C 1
ATOM 669 O O . LEU A 1 90 ? 17.502 3.305 -16.341 1.00 90.00 90 LEU A O 1
ATOM 673 N N . VAL A 1 91 ? 15.858 1.802 -16.044 1.00 92.75 91 VAL A N 1
ATOM 674 C CA . VAL A 1 91 ? 15.052 2.279 -17.168 1.00 92.75 91 VAL A CA 1
ATOM 675 C C . VAL A 1 91 ? 14.368 3.613 -16.864 1.00 92.75 91 VAL A C 1
ATOM 677 O O . VAL A 1 91 ? 14.101 4.376 -17.785 1.00 92.75 91 VAL A O 1
ATOM 680 N N . LEU A 1 92 ? 14.098 3.921 -15.595 1.00 93.06 92 LEU A N 1
ATOM 681 C CA . LEU A 1 92 ? 13.450 5.176 -15.209 1.00 93.06 92 LEU A CA 1
ATOM 682 C C . LEU A 1 92 ? 14.441 6.320 -14.960 1.00 93.06 92 LEU A C 1
ATOM 684 O O . LEU A 1 92 ? 14.065 7.484 -15.087 1.00 93.06 92 LEU A O 1
ATOM 688 N N . SER A 1 93 ? 15.699 6.022 -14.619 1.00 87.69 93 SER A N 1
ATOM 689 C CA . SER A 1 93 ? 16.735 7.052 -14.475 1.00 87.69 93 SER A CA 1
ATOM 690 C C . SER A 1 93 ? 17.083 7.676 -15.827 1.00 87.69 93 SER A C 1
ATOM 692 O O . SER A 1 93 ? 17.119 6.997 -16.848 1.00 87.69 93 SER A O 1
ATOM 694 N N . GLN A 1 94 ? 17.363 8.980 -15.842 1.00 72.75 94 GLN A N 1
ATOM 695 C CA . GLN A 1 94 ? 17.777 9.707 -17.052 1.00 72.75 94 GLN A CA 1
ATOM 696 C C . GLN A 1 94 ? 19.305 9.859 -17.166 1.00 72.75 94 GLN A C 1
ATOM 698 O O . GLN A 1 94 ? 19.789 10.537 -18.064 1.00 72.75 94 GLN A O 1
ATOM 703 N N . THR A 1 95 ? 20.080 9.246 -16.268 1.00 69.81 95 THR A N 1
ATOM 704 C CA . THR A 1 95 ? 21.544 9.376 -16.240 1.00 69.81 95 THR A CA 1
ATOM 705 C C . THR A 1 95 ? 22.192 8.582 -17.369 1.00 69.81 95 THR A C 1
ATOM 707 O O . THR A 1 95 ? 21.919 7.390 -17.521 1.00 69.81 95 THR A O 1
ATOM 710 N N . GLU A 1 96 ? 23.047 9.231 -18.162 1.00 57.31 96 GLU A N 1
ATOM 711 C CA . GLU A 1 96 ? 23.724 8.616 -19.315 1.00 57.31 96 GLU A CA 1
ATOM 712 C C . GLU A 1 96 ? 24.803 7.595 -18.905 1.00 57.31 96 GLU A C 1
ATOM 714 O O . GLU A 1 96 ? 25.038 6.634 -19.635 1.00 57.31 96 GLU A O 1
ATOM 719 N N . ASP A 1 97 ? 25.368 7.719 -17.699 1.00 57.78 97 ASP A N 1
ATOM 720 C CA . ASP A 1 97 ? 26.425 6.829 -17.211 1.00 57.78 97 ASP A CA 1
ATOM 721 C C . ASP A 1 97 ? 25.864 5.565 -16.541 1.00 57.78 97 ASP A C 1
ATOM 723 O O . ASP A 1 97 ? 25.53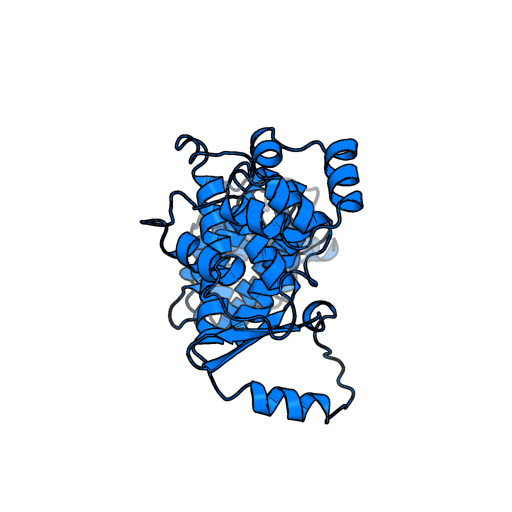8 5.536 -15.353 1.00 57.78 97 ASP A O 1
ATOM 727 N N . THR A 1 98 ? 25.779 4.475 -17.307 1.00 59.38 98 THR A N 1
ATOM 728 C CA . THR A 1 98 ? 25.508 3.121 -16.782 1.00 59.38 98 THR A CA 1
ATOM 729 C C . THR A 1 98 ? 26.786 2.356 -16.411 1.00 59.38 98 THR A C 1
ATOM 731 O O . THR A 1 98 ? 26.712 1.221 -15.942 1.00 59.38 98 THR A O 1
ATOM 734 N N . SER A 1 99 ? 27.965 2.941 -16.649 1.00 53.72 99 SER A N 1
ATOM 735 C CA . SER A 1 99 ? 29.280 2.294 -16.523 1.00 53.72 99 SER A CA 1
ATOM 736 C C . SER A 1 99 ? 29.772 2.112 -15.084 1.00 53.72 99 SER A C 1
ATOM 738 O O . SER A 1 99 ? 30.615 1.252 -14.851 1.00 53.72 99 SER A O 1
ATOM 740 N N . GLU A 1 100 ? 29.233 2.862 -14.119 1.00 52.25 100 GLU A N 1
ATOM 741 C CA . GLU A 1 100 ? 29.592 2.764 -12.690 1.00 52.25 100 GLU A CA 1
ATOM 742 C C . GLU A 1 100 ? 28.574 1.965 -11.862 1.00 52.25 100 GLU A C 1
ATOM 744 O O . GLU A 1 100 ? 28.576 1.992 -10.631 1.00 52.25 100 GLU A O 1
ATOM 749 N N . MET A 1 101 ? 27.660 1.259 -12.525 1.00 61.22 101 MET A N 1
ATOM 750 C CA . MET A 1 101 ? 26.548 0.625 -11.834 1.00 61.22 101 MET A CA 1
ATOM 751 C C . MET A 1 101 ? 26.952 -0.653 -11.110 1.00 61.22 101 MET A C 1
ATOM 753 O O . MET A 1 101 ? 27.265 -1.673 -11.725 1.00 61.22 101 MET A O 1
ATOM 757 N N . ASP A 1 102 ? 26.853 -0.611 -9.783 1.00 67.56 102 ASP A N 1
ATOM 758 C CA . ASP A 1 102 ? 26.922 -1.802 -8.949 1.00 67.56 102 ASP A CA 1
ATOM 759 C C . ASP A 1 102 ? 25.626 -2.618 -9.086 1.00 67.56 102 ASP A C 1
ATOM 761 O O . ASP A 1 102 ? 24.605 -2.346 -8.453 1.00 67.56 102 ASP A O 1
ATOM 765 N N . TYR A 1 103 ? 25.671 -3.649 -9.931 1.00 69.12 103 TYR A N 1
ATOM 766 C CA . TYR A 1 103 ? 24.563 -4.588 -10.129 1.00 69.12 103 TYR A CA 1
ATOM 767 C C . TYR A 1 103 ? 24.252 -5.436 -8.884 1.00 69.12 103 TYR A C 1
ATOM 769 O O . TYR A 1 103 ? 23.213 -6.101 -8.852 1.00 69.12 103 TYR A O 1
ATOM 777 N N . ASN A 1 104 ? 25.117 -5.412 -7.866 1.00 68.38 104 ASN A N 1
ATOM 778 C CA . ASN A 1 104 ? 24.898 -6.086 -6.591 1.00 68.38 104 ASN A CA 1
ATOM 779 C C . ASN A 1 104 ? 24.318 -5.159 -5.518 1.00 68.38 104 ASN A C 1
ATOM 781 O O . ASN A 1 104 ? 23.953 -5.656 -4.455 1.00 68.38 104 ASN A O 1
ATOM 785 N N . ALA A 1 105 ? 24.190 -3.854 -5.783 1.00 74.50 105 ALA A N 1
ATOM 786 C CA . ALA A 1 105 ? 23.588 -2.930 -4.835 1.00 74.50 105 ALA A CA 1
ATOM 787 C C . ALA A 1 105 ? 22.092 -3.227 -4.644 1.00 74.50 105 ALA A C 1
ATOM 789 O O . ALA A 1 105 ? 21.345 -3.466 -5.606 1.00 74.50 105 ALA A O 1
ATOM 790 N N . ASP A 1 106 ? 21.662 -3.184 -3.386 1.00 82.88 106 ASP A N 1
ATOM 791 C CA . ASP A 1 106 ? 20.251 -3.180 -3.026 1.00 82.88 106 ASP A CA 1
ATOM 792 C C . ASP A 1 106 ? 19.641 -1.836 -3.436 1.00 82.88 106 ASP A C 1
ATOM 794 O O . ASP A 1 106 ? 20.188 -0.774 -3.140 1.00 82.88 106 ASP A O 1
ATOM 798 N N . VAL A 1 107 ? 18.515 -1.885 -4.149 1.00 90.75 107 VAL A N 1
ATOM 799 C CA . VAL A 1 107 ? 17.825 -0.693 -4.655 1.00 90.75 107 VAL A CA 1
ATOM 800 C C . VAL A 1 107 ? 16.584 -0.448 -3.818 1.00 90.75 107 VAL A C 1
ATOM 802 O O . VAL A 1 107 ? 15.644 -1.240 -3.854 1.00 90.75 107 VAL A O 1
ATOM 805 N N . ASN A 1 108 ? 16.552 0.676 -3.107 1.00 92.38 108 ASN A N 1
ATOM 806 C CA . ASN A 1 108 ? 15.369 1.075 -2.360 1.00 92.38 108 ASN A CA 1
ATOM 807 C C . ASN A 1 108 ? 14.286 1.560 -3.348 1.00 92.38 108 ASN A C 1
ATOM 809 O O . ASN A 1 108 ? 14.586 2.365 -4.235 1.00 92.38 108 ASN A O 1
ATOM 813 N N . PRO A 1 109 ? 13.018 1.122 -3.216 1.00 96.00 109 PRO A N 1
ATOM 814 C CA . PRO A 1 109 ? 11.924 1.602 -4.051 1.00 96.00 109 PRO A CA 1
ATOM 815 C C . PRO A 1 109 ? 11.781 3.121 -4.156 1.00 96.00 109 PRO A C 1
ATOM 817 O O . PRO A 1 109 ? 11.390 3.611 -5.213 1.00 96.00 109 PRO A O 1
ATOM 820 N N . GLU A 1 110 ? 12.136 3.873 -3.112 1.00 93.69 110 GLU A N 1
ATOM 821 C CA . GLU A 1 110 ? 12.114 5.346 -3.128 1.00 93.69 110 GLU A CA 1
ATOM 822 C C . GLU A 1 110 ? 12.945 5.940 -4.279 1.00 93.69 110 GLU A C 1
ATOM 824 O O . GLU A 1 110 ? 12.606 6.999 -4.802 1.00 93.69 110 GLU A O 1
ATOM 829 N N . GLU A 1 111 ? 13.987 5.238 -4.733 1.00 92.25 111 GLU A N 1
ATOM 830 C CA . GLU A 1 111 ? 14.885 5.696 -5.797 1.00 92.25 111 GLU A CA 1
ATOM 831 C C . GLU A 1 111 ? 14.248 5.681 -7.194 1.00 92.25 111 GLU A C 1
ATOM 833 O O . GLU A 1 111 ? 14.739 6.358 -8.096 1.00 92.25 111 GLU A O 1
ATOM 838 N N . TRP A 1 112 ? 13.179 4.906 -7.401 1.00 94.75 112 TRP A N 1
ATOM 839 C CA . TRP A 1 112 ? 12.517 4.795 -8.706 1.00 94.75 112 TRP A CA 1
ATOM 840 C C . TRP A 1 112 ? 11.022 5.110 -8.674 1.00 94.75 112 TRP A C 1
ATOM 842 O O . TRP A 1 112 ? 10.476 5.506 -9.703 1.00 94.75 112 TRP A O 1
ATOM 852 N N . LEU A 1 113 ? 10.354 4.987 -7.521 1.00 97.06 113 LEU A N 1
ATOM 853 C CA . LEU A 1 113 ? 8.931 5.313 -7.382 1.00 97.06 113 LEU A CA 1
ATOM 854 C C . LEU A 1 113 ? 8.651 6.776 -7.742 1.00 97.06 113 LEU A C 1
ATOM 856 O O . LEU A 1 113 ? 7.660 7.062 -8.410 1.00 97.06 113 LEU A O 1
ATOM 860 N N . GLU A 1 114 ? 9.543 7.692 -7.358 1.00 93.62 114 GLU A N 1
ATOM 861 C CA . GLU A 1 114 ? 9.393 9.117 -7.670 1.00 93.62 114 GLU A CA 1
ATOM 862 C C . GLU A 1 114 ? 9.526 9.418 -9.170 1.00 93.62 114 GLU A C 1
ATOM 864 O O . GLU A 1 114 ? 8.855 10.307 -9.696 1.00 93.62 114 GLU A O 1
ATOM 869 N N . LEU A 1 115 ? 10.321 8.624 -9.891 1.00 95.44 115 LEU A N 1
ATOM 870 C CA . LEU A 1 115 ? 10.547 8.799 -11.327 1.00 95.44 115 LEU A CA 1
ATOM 871 C C . LEU A 1 115 ? 9.309 8.440 -12.162 1.00 95.44 115 LEU A C 1
ATOM 873 O O . LEU A 1 115 ? 9.129 8.977 -13.254 1.00 95.44 115 LEU A O 1
ATOM 877 N N . LEU A 1 116 ? 8.429 7.574 -11.647 1.00 96.12 116 LEU A N 1
ATOM 878 C CA . LEU A 1 116 ? 7.195 7.181 -12.334 1.00 96.12 116 LEU A CA 1
ATOM 879 C C . LEU A 1 116 ? 6.257 8.366 -12.590 1.00 96.12 116 LEU A C 1
ATOM 881 O O . LEU A 1 116 ? 5.618 8.425 -13.639 1.00 96.12 116 LEU A O 1
ATOM 885 N N . TRP A 1 117 ? 6.202 9.326 -11.663 1.00 94.50 117 TRP A N 1
ATOM 886 C CA . TRP A 1 117 ? 5.351 10.512 -11.795 1.00 94.50 117 TRP A CA 1
ATOM 887 C C . TRP A 1 117 ? 5.795 11.436 -12.932 1.00 94.50 117 TRP A C 1
ATOM 889 O O . TRP A 1 117 ? 4.980 12.188 -13.458 1.00 94.50 117 TRP A O 1
ATOM 899 N N . GLY A 1 118 ? 7.074 11.376 -13.316 1.00 93.62 118 GLY A N 1
ATOM 900 C CA . GLY A 1 118 ? 7.645 12.155 -14.415 1.00 93.62 118 GLY A CA 1
ATOM 901 C C . GLY A 1 118 ? 7.481 11.512 -15.795 1.00 93.62 118 GLY A C 1
ATOM 902 O O . GLY A 1 118 ? 7.993 12.049 -16.776 1.00 93.62 118 GLY A O 1
ATOM 903 N N . LEU A 1 119 ? 6.811 10.360 -15.900 1.00 94.56 119 LEU A N 1
ATOM 904 C CA . LEU A 1 119 ? 6.634 9.674 -17.176 1.00 94.56 119 LEU A CA 1
ATOM 905 C C . LEU A 1 119 ? 5.680 10.434 -18.101 1.00 94.56 119 LEU A C 1
ATOM 907 O O . LEU A 1 119 ? 4.562 10.773 -17.719 1.00 94.56 119 LEU A O 1
ATOM 911 N N . GLN A 1 120 ? 6.078 10.583 -19.368 1.00 94.69 120 GLN A N 1
ATOM 912 C CA . GLN A 1 120 ? 5.247 11.193 -20.413 1.00 94.69 120 GLN A CA 1
ATOM 913 C C . GLN A 1 120 ? 3.860 10.537 -20.517 1.00 94.69 120 GLN A C 1
ATOM 915 O O . GLN A 1 120 ? 2.856 11.223 -20.681 1.00 94.69 120 GLN A O 1
ATOM 920 N N . HIS A 1 121 ? 3.806 9.210 -20.380 1.00 95.69 121 HIS A N 1
ATOM 921 C CA . HIS A 1 121 ? 2.583 8.410 -20.503 1.00 95.69 121 HIS A CA 1
ATOM 922 C C . HIS A 1 121 ? 1.987 8.020 -19.139 1.00 95.69 121 HIS A C 1
ATOM 924 O O . HIS A 1 121 ? 1.268 7.026 -19.048 1.00 95.69 121 HIS A O 1
ATOM 930 N N . TRP A 1 122 ? 2.283 8.772 -18.065 1.00 95.44 122 TRP A N 1
ATOM 931 C CA . TRP A 1 122 ? 1.858 8.453 -16.691 1.00 95.44 122 TRP A CA 1
ATOM 932 C C . TRP A 1 122 ? 0.349 8.201 -16.571 1.00 95.44 122 TRP A C 1
ATOM 934 O O . TRP A 1 122 ? -0.067 7.199 -15.989 1.00 95.44 122 TRP A O 1
ATOM 944 N N . ALA A 1 123 ? -0.477 9.058 -17.178 1.00 93.88 123 ALA A N 1
ATOM 945 C CA . ALA A 1 123 ? -1.934 8.937 -17.129 1.00 93.88 123 ALA A CA 1
ATOM 946 C C . ALA A 1 123 ? -2.444 7.575 -17.640 1.00 93.88 123 ALA A C 1
ATOM 948 O O . ALA A 1 123 ? -3.384 7.025 -17.069 1.00 93.88 123 ALA A O 1
ATOM 949 N N . ALA A 1 124 ? -1.788 7.004 -18.656 1.00 94.38 124 ALA A N 1
ATOM 950 C CA . ALA A 1 124 ? -2.168 5.734 -19.270 1.00 94.38 124 ALA A CA 1
ATOM 951 C C . ALA A 1 124 ? -1.722 4.500 -18.464 1.00 94.38 124 ALA A C 1
ATOM 953 O O . ALA A 1 124 ? -2.277 3.412 -18.641 1.00 94.38 124 ALA A O 1
ATOM 954 N N . VAL A 1 125 ? -0.711 4.641 -17.598 1.00 95.94 125 VAL A N 1
ATOM 955 C CA . VAL A 1 125 ? -0.119 3.517 -16.846 1.00 95.94 125 VAL A CA 1
ATOM 956 C C . VAL A 1 125 ? -0.398 3.566 -15.342 1.00 95.94 125 VAL A C 1
ATOM 958 O O . VAL A 1 125 ? -0.263 2.540 -14.681 1.00 95.94 125 VAL A O 1
ATOM 961 N N . ARG A 1 126 ? -0.835 4.708 -14.788 1.00 95.12 126 ARG A N 1
ATOM 962 C CA . ARG A 1 126 ? -0.985 4.924 -13.334 1.00 95.12 126 ARG A CA 1
ATOM 963 C C . ARG A 1 126 ? -1.802 3.849 -12.611 1.00 95.12 126 ARG A C 1
ATOM 965 O O . ARG A 1 126 ? -1.405 3.424 -11.530 1.00 95.12 126 ARG A O 1
ATOM 972 N N . GLY A 1 127 ? -2.907 3.391 -13.205 1.00 93.81 127 GLY A N 1
ATOM 973 C CA . GLY A 1 127 ? -3.777 2.374 -12.603 1.00 93.81 127 GLY A CA 1
ATOM 974 C C . GLY A 1 127 ? -3.107 1.001 -12.536 1.00 93.81 127 GLY A C 1
ATOM 975 O O . GLY A 1 127 ? -3.116 0.347 -11.495 1.00 93.81 127 GLY A O 1
ATOM 976 N N . GLU A 1 128 ? -2.441 0.592 -13.619 1.00 95.31 128 GLU A N 1
ATOM 977 C CA . GLU A 1 128 ? -1.686 -0.663 -13.650 1.00 95.31 128 GLU A CA 1
ATOM 978 C C . GLU A 1 128 ? -0.493 -0.614 -12.691 1.00 95.31 128 GLU A C 1
ATOM 980 O O . GLU A 1 128 ? -0.263 -1.559 -11.937 1.00 95.31 128 GLU A O 1
ATOM 985 N N . VAL A 1 129 ? 0.228 0.508 -12.656 1.00 97.38 129 VAL A N 1
ATOM 986 C CA . VAL A 1 129 ? 1.342 0.715 -11.728 1.00 97.38 129 VAL A CA 1
ATOM 987 C C . VAL A 1 129 ? 0.871 0.585 -10.280 1.00 97.38 129 VAL A C 1
ATOM 989 O O . VAL A 1 129 ? 1.461 -0.183 -9.520 1.00 97.38 129 VAL A O 1
ATOM 992 N N . ALA A 1 130 ? -0.213 1.270 -9.904 1.00 96.81 130 ALA A N 1
ATOM 993 C CA . ALA A 1 130 ? -0.788 1.171 -8.565 1.00 96.81 130 ALA A CA 1
ATOM 994 C C . ALA A 1 130 ? -1.186 -0.273 -8.223 1.00 96.81 130 ALA A C 1
ATOM 996 O O . ALA A 1 130 ? -0.846 -0.765 -7.146 1.00 96.81 130 ALA A O 1
ATOM 997 N N . ALA A 1 131 ? -1.818 -0.994 -9.156 1.00 96.56 131 ALA A N 1
ATOM 998 C CA . ALA A 1 131 ? -2.186 -2.394 -8.961 1.00 96.56 131 ALA A CA 1
ATOM 999 C C . ALA A 1 131 ? -0.968 -3.300 -8.703 1.00 96.56 131 ALA A C 1
ATOM 1001 O O . ALA A 1 131 ? -1.020 -4.161 -7.825 1.00 96.56 131 ALA A O 1
ATOM 1002 N N . ARG A 1 132 ? 0.145 -3.098 -9.420 1.00 97.81 132 ARG A N 1
ATOM 1003 C CA . ARG A 1 132 ? 1.370 -3.896 -9.236 1.00 97.81 132 ARG A CA 1
ATOM 1004 C C . ARG A 1 132 ? 2.140 -3.540 -7.969 1.00 97.81 132 ARG A C 1
ATOM 1006 O O . ARG A 1 132 ? 2.631 -4.443 -7.298 1.00 97.81 132 ARG A O 1
ATOM 1013 N N . VAL A 1 133 ? 2.222 -2.257 -7.616 1.00 98.19 133 VAL A N 1
ATOM 1014 C CA . VAL A 1 133 ? 2.843 -1.815 -6.355 1.00 98.19 133 VAL A CA 1
ATOM 1015 C C . VAL A 1 133 ? 2.069 -2.369 -5.160 1.00 98.19 133 VAL A C 1
ATOM 1017 O O . VAL A 1 133 ? 2.662 -2.875 -4.211 1.00 98.19 133 VAL A O 1
ATOM 1020 N N . ARG A 1 134 ? 0.738 -2.367 -5.240 1.00 97.00 134 ARG A N 1
ATOM 1021 C CA . ARG A 1 134 ? -0.129 -2.967 -4.228 1.00 97.00 134 ARG A CA 1
ATOM 1022 C C . ARG A 1 134 ? 0.103 -4.475 -4.073 1.00 97.00 134 ARG A C 1
ATOM 1024 O O . ARG A 1 134 ? 0.289 -4.942 -2.954 1.00 97.00 134 ARG A O 1
ATOM 1031 N N . ALA A 1 135 ? 0.207 -5.217 -5.178 1.00 97.06 135 ALA A N 1
ATOM 1032 C CA . ALA A 1 135 ? 0.567 -6.636 -5.133 1.00 97.06 135 ALA A CA 1
ATOM 1033 C C . ALA A 1 135 ? 1.965 -6.872 -4.522 1.00 97.06 135 ALA A C 1
ATOM 1035 O O . ALA A 1 135 ? 2.169 -7.841 -3.791 1.00 97.06 135 ALA A O 1
ATOM 1036 N N . ALA A 1 136 ? 2.925 -5.973 -4.769 1.00 97.69 136 ALA A N 1
ATOM 1037 C CA . ALA A 1 136 ? 4.254 -6.045 -4.165 1.00 97.69 136 ALA A CA 1
ATOM 1038 C C . ALA A 1 136 ? 4.213 -5.896 -2.633 1.00 97.69 136 ALA A C 1
ATOM 1040 O O . ALA A 1 136 ? 4.923 -6.627 -1.940 1.00 97.69 136 ALA A O 1
ATOM 1041 N N . CYS A 1 137 ? 3.343 -5.033 -2.087 1.00 96.94 137 CYS A N 1
ATOM 1042 C CA . CYS A 1 137 ? 3.150 -4.905 -0.636 1.00 96.94 137 CYS A CA 1
ATOM 1043 C C . CYS A 1 137 ? 2.818 -6.248 0.032 1.00 96.94 137 CYS A C 1
ATOM 1045 O O . CYS A 1 137 ? 3.308 -6.533 1.125 1.00 96.94 137 CYS A O 1
ATOM 1047 N N . LEU A 1 138 ? 2.012 -7.088 -0.627 1.00 95.69 138 LEU A N 1
ATOM 1048 C CA . LEU A 1 138 ? 1.527 -8.346 -0.057 1.00 95.69 138 LEU A CA 1
ATOM 1049 C C . LEU A 1 138 ? 2.617 -9.412 0.099 1.00 95.69 138 LEU A C 1
ATOM 1051 O O . LEU A 1 138 ? 2.485 -10.273 0.968 1.00 95.69 138 LEU A O 1
ATOM 1055 N N . VAL A 1 139 ? 3.713 -9.338 -0.665 1.00 95.75 139 VAL A N 1
ATOM 1056 C CA . VAL A 1 139 ? 4.803 -10.337 -0.632 1.00 95.75 139 VAL A CA 1
ATOM 1057 C C . VAL A 1 139 ? 6.138 -9.793 -0.128 1.00 95.75 139 VAL A C 1
ATOM 1059 O O . VAL A 1 139 ? 7.008 -10.571 0.262 1.00 95.75 139 VAL A O 1
ATOM 1062 N N . GLU A 1 140 ? 6.338 -8.475 -0.142 1.00 95.88 140 GLU A N 1
ATOM 1063 C CA . GLU A 1 140 ? 7.607 -7.871 0.256 1.00 95.88 140 GLU A CA 1
ATOM 1064 C C . GLU A 1 140 ? 7.848 -8.050 1.758 1.00 95.88 140 GLU A C 1
ATOM 1066 O O . GLU A 1 140 ? 6.949 -7.863 2.576 1.00 95.88 140 GLU A O 1
ATOM 1071 N N . CYS A 1 141 ? 9.068 -8.437 2.122 1.00 94.69 141 CYS A N 1
ATOM 1072 C CA . CYS A 1 141 ? 9.478 -8.708 3.497 1.00 94.69 141 CYS A CA 1
ATOM 1073 C C . CYS A 1 141 ? 10.398 -7.625 4.063 1.00 94.69 141 CYS A C 1
ATOM 1075 O O . CYS A 1 141 ? 10.629 -7.620 5.268 1.00 94.69 141 CYS A O 1
ATOM 1077 N N . VAL A 1 142 ? 10.917 -6.724 3.223 1.00 95.56 142 VAL A N 1
ATOM 1078 C CA . VAL A 1 142 ? 11.759 -5.604 3.659 1.00 95.56 142 VAL A CA 1
ATOM 1079 C C . VAL A 1 142 ? 10.866 -4.453 4.153 1.00 95.56 142 VAL A C 1
ATOM 1081 O O . VAL A 1 142 ? 10.172 -3.842 3.338 1.00 95.56 142 VAL A O 1
ATOM 1084 N N . PRO A 1 143 ? 10.885 -4.099 5.456 1.00 95.88 143 PRO A N 1
ATOM 1085 C CA . PRO A 1 143 ? 9.996 -3.078 6.023 1.00 95.88 143 PRO A CA 1
ATOM 1086 C C . PRO A 1 143 ? 10.082 -1.721 5.309 1.00 95.88 143 PRO A C 1
ATOM 1088 O O . PRO A 1 143 ? 9.061 -1.137 4.952 1.00 95.88 143 PRO A O 1
ATOM 1091 N N . ALA A 1 144 ? 11.298 -1.253 5.013 1.00 95.31 144 ALA A N 1
ATOM 1092 C CA . ALA A 1 144 ? 11.511 0.018 4.320 1.00 95.31 144 ALA A CA 1
ATOM 1093 C C . ALA A 1 144 ? 10.863 0.054 2.923 1.00 95.31 144 ALA A C 1
ATOM 1095 O O . ALA A 1 144 ? 10.310 1.079 2.533 1.00 95.31 144 ALA A O 1
ATOM 1096 N N . HIS A 1 145 ? 10.870 -1.069 2.196 1.00 96.88 145 HIS A N 1
ATOM 1097 C CA . HIS A 1 145 ? 10.247 -1.165 0.875 1.00 96.88 145 HIS A CA 1
ATOM 1098 C C . HIS A 1 145 ? 8.722 -1.090 0.975 1.00 96.88 145 HIS A C 1
ATOM 1100 O O . HIS A 1 145 ? 8.091 -0.370 0.206 1.00 96.88 145 HIS A O 1
ATOM 1106 N N . VAL A 1 146 ? 8.127 -1.781 1.955 1.00 97.88 146 VAL A N 1
ATOM 1107 C CA . VAL A 1 146 ? 6.676 -1.725 2.192 1.00 97.88 146 VAL A CA 1
ATOM 1108 C C . VAL A 1 146 ? 6.239 -0.311 2.572 1.00 97.88 146 VAL A C 1
ATOM 1110 O O . VAL A 1 146 ? 5.261 0.185 2.018 1.00 97.88 146 VAL A O 1
ATOM 1113 N N . ALA A 1 147 ? 6.985 0.373 3.445 1.00 97.44 147 ALA A N 1
ATOM 1114 C CA . ALA A 1 147 ? 6.713 1.769 3.790 1.00 97.44 147 ALA A CA 1
ATOM 1115 C C . ALA A 1 147 ? 6.761 2.694 2.556 1.00 97.44 147 ALA A C 1
ATOM 1117 O O . ALA A 1 147 ? 5.874 3.531 2.381 1.00 97.44 147 ALA A O 1
ATOM 1118 N N . ALA A 1 148 ? 7.741 2.502 1.666 1.00 97.88 148 ALA A N 1
ATOM 1119 C CA . ALA A 1 148 ? 7.856 3.253 0.415 1.00 97.88 148 ALA A CA 1
ATOM 1120 C C . ALA A 1 148 ? 6.678 2.990 -0.543 1.00 97.88 148 ALA A C 1
ATOM 1122 O O . ALA A 1 148 ? 6.105 3.930 -1.097 1.00 97.88 148 ALA A O 1
ATOM 1123 N N . TYR A 1 149 ? 6.262 1.729 -0.700 1.00 98.50 149 TYR A N 1
ATOM 1124 C CA . TYR A 1 149 ? 5.091 1.374 -1.505 1.00 98.50 149 TYR A CA 1
ATOM 1125 C C . TYR A 1 149 ? 3.801 1.980 -0.947 1.00 98.50 149 TYR A C 1
ATOM 1127 O O . TYR A 1 149 ? 3.010 2.540 -1.702 1.00 98.50 149 TYR A O 1
ATOM 1135 N N . VAL A 1 150 ? 3.604 1.933 0.372 1.00 98.44 150 VAL A N 1
ATOM 1136 C CA . VAL A 1 150 ? 2.453 2.555 1.041 1.00 98.44 150 VAL A CA 1
ATOM 1137 C C . VAL A 1 150 ? 2.436 4.072 0.825 1.00 98.44 150 VAL A C 1
ATOM 1139 O O . VAL A 1 150 ? 1.382 4.623 0.510 1.00 98.44 150 VAL A O 1
ATOM 1142 N N . ALA A 1 151 ? 3.585 4.747 0.931 1.00 98.06 151 ALA A N 1
ATOM 1143 C CA . ALA A 1 151 ? 3.690 6.182 0.665 1.00 98.06 151 ALA A CA 1
ATOM 1144 C C . ALA A 1 151 ? 3.315 6.536 -0.783 1.00 98.06 151 ALA A C 1
ATOM 1146 O O . ALA A 1 151 ? 2.525 7.451 -1.024 1.00 98.06 151 ALA A O 1
ATOM 1147 N N . PHE A 1 152 ? 3.814 5.761 -1.748 1.00 98.19 152 PHE A N 1
ATOM 1148 C CA . PHE A 1 152 ? 3.446 5.915 -3.153 1.00 98.19 152 PHE A CA 1
ATOM 1149 C C . PHE A 1 152 ? 1.939 5.724 -3.384 1.00 98.19 152 PHE A C 1
ATOM 1151 O O . PHE A 1 152 ? 1.309 6.530 -4.072 1.00 98.19 152 PHE A O 1
ATOM 1158 N N . LEU A 1 153 ? 1.344 4.687 -2.787 1.00 98.12 153 LEU A N 1
ATOM 1159 C CA . LEU A 1 153 ? -0.086 4.397 -2.916 1.00 98.12 153 LEU A CA 1
ATOM 1160 C C . LEU A 1 153 ? -0.958 5.475 -2.260 1.00 98.12 153 LEU A C 1
ATOM 1162 O O . LEU A 1 153 ? -2.013 5.800 -2.798 1.00 98.12 153 LEU A O 1
ATOM 1166 N N . ALA A 1 154 ? -0.513 6.080 -1.155 1.00 97.69 154 ALA A N 1
ATOM 1167 C CA . ALA A 1 154 ? -1.210 7.210 -0.541 1.00 97.69 154 ALA A CA 1
ATOM 1168 C C . ALA A 1 154 ? -1.212 8.438 -1.454 1.00 97.69 154 ALA A C 1
ATOM 1170 O O . ALA A 1 154 ? -2.257 9.057 -1.652 1.00 97.69 154 ALA A O 1
ATOM 1171 N N . ARG A 1 155 ? -0.073 8.744 -2.086 1.00 96.25 155 ARG A N 1
ATOM 1172 C CA . ARG A 1 155 ? 0.005 9.808 -3.094 1.00 96.25 155 ARG A CA 1
ATOM 1173 C C . ARG A 1 155 ? -0.867 9.506 -4.314 1.00 96.25 155 ARG A C 1
ATOM 1175 O O . ARG A 1 155 ? -1.485 10.420 -4.842 1.00 96.25 155 ARG A O 1
ATOM 1182 N N . HIS A 1 156 ? -0.958 8.246 -4.742 1.00 95.38 156 HIS A N 1
ATOM 1183 C CA . HIS A 1 156 ? -1.867 7.827 -5.814 1.00 95.38 156 HIS A CA 1
ATOM 1184 C C . HIS A 1 156 ? -3.342 7.997 -5.435 1.00 95.38 156 HIS A C 1
ATOM 1186 O O . HIS A 1 156 ? -4.111 8.537 -6.224 1.00 95.38 156 HIS A O 1
ATOM 1192 N N . ALA A 1 157 ? -3.723 7.606 -4.218 1.00 95.62 157 ALA A N 1
ATOM 1193 C CA . ALA A 1 157 ? -5.083 7.770 -3.709 1.00 95.62 157 ALA A CA 1
ATOM 1194 C C . ALA A 1 157 ? -5.503 9.245 -3.556 1.00 95.62 157 ALA A C 1
ATOM 1196 O O . ALA A 1 157 ? -6.696 9.538 -3.541 1.00 95.62 157 ALA A O 1
ATOM 1197 N N . ALA A 1 158 ? -4.535 10.158 -3.443 1.00 93.75 158 ALA A N 1
ATOM 1198 C CA . ALA A 1 158 ? -4.738 11.604 -3.358 1.00 93.75 158 ALA A CA 1
ATOM 1199 C C . ALA A 1 158 ? -4.386 12.359 -4.659 1.00 93.75 158 ALA A C 1
ATOM 1201 O O . ALA A 1 158 ? -4.339 13.587 -4.655 1.00 93.75 158 ALA A O 1
ATOM 1202 N N . ALA A 1 159 ? -4.079 11.655 -5.755 1.00 91.50 159 ALA A N 1
ATOM 1203 C CA . ALA A 1 159 ? -3.684 12.283 -7.015 1.00 91.50 159 ALA A CA 1
ATOM 1204 C C . ALA A 1 159 ? -4.881 12.930 -7.724 1.00 91.50 159 ALA A C 1
ATOM 1206 O O . ALA A 1 159 ? -5.998 12.458 -7.588 1.00 91.50 159 ALA A O 1
ATOM 1207 N N . GLU A 1 160 ? -4.640 13.947 -8.551 1.00 86.88 160 GLU A N 1
ATOM 1208 C CA . GLU A 1 160 ? -5.677 14.580 -9.377 1.00 86.88 160 GLU A CA 1
ATOM 1209 C C . GLU A 1 160 ? -5.614 14.076 -10.838 1.00 86.88 160 GLU A C 1
ATOM 1211 O O . GLU A 1 160 ? -4.524 14.062 -11.422 1.00 86.88 160 GLU A O 1
ATOM 1216 N N . PRO A 1 161 ? -6.737 13.660 -11.465 1.00 87.44 161 PRO A N 1
ATOM 1217 C CA . PRO A 1 161 ? -8.060 13.478 -10.863 1.00 87.44 161 PRO A CA 1
ATOM 1218 C C . PRO A 1 161 ? -8.076 12.296 -9.884 1.00 87.44 161 PRO A C 1
ATOM 1220 O O . PRO A 1 161 ? -7.470 11.253 -10.181 1.00 87.44 161 PRO A O 1
ATOM 1223 N N . ALA A 1 162 ? -8.787 12.483 -8.765 1.00 85.75 162 ALA A N 1
ATOM 1224 C CA . ALA A 1 162 ? -8.914 11.497 -7.693 1.00 85.75 162 ALA A CA 1
ATOM 1225 C C . ALA A 1 162 ? -9.539 10.187 -8.193 1.00 85.75 162 ALA A C 1
ATOM 1227 O O . ALA A 1 162 ? -10.532 10.234 -8.926 1.00 85.75 162 ALA A O 1
ATOM 1228 N N . PRO A 1 163 ? -8.986 9.020 -7.805 1.00 89.69 163 PRO A N 1
ATOM 1229 C CA . PRO A 1 163 ? -9.611 7.743 -8.108 1.00 89.69 163 PRO A CA 1
ATOM 1230 C C . PRO A 1 163 ? -10.974 7.654 -7.418 1.00 89.69 163 PRO A C 1
ATOM 1232 O O . PRO A 1 163 ? -11.152 8.129 -6.290 1.00 89.69 163 PRO A O 1
ATOM 1235 N N . SER A 1 164 ? -11.929 7.041 -8.110 1.00 90.69 164 SER A N 1
ATOM 1236 C CA . SER A 1 164 ? -13.271 6.800 -7.575 1.00 90.69 164 SER A CA 1
ATOM 1237 C C . SER A 1 164 ? -13.248 5.787 -6.425 1.00 90.69 164 SER A C 1
ATOM 1239 O O . SER A 1 164 ? -12.299 5.013 -6.266 1.00 90.69 164 SER A O 1
ATOM 1241 N N . ALA A 1 165 ? -14.336 5.717 -5.653 1.00 88.94 165 ALA A N 1
ATOM 1242 C CA . ALA A 1 165 ? -14.435 4.782 -4.533 1.00 88.94 165 ALA A CA 1
ATOM 1243 C C . ALA A 1 165 ? -14.264 3.323 -4.988 1.00 88.94 165 ALA A C 1
ATOM 1245 O O . ALA A 1 165 ? -13.605 2.522 -4.319 1.00 88.94 165 ALA A O 1
ATOM 1246 N N . ARG A 1 166 ? -14.805 2.992 -6.167 1.00 89.00 166 ARG A N 1
ATOM 1247 C CA . ARG A 1 166 ? -14.678 1.673 -6.794 1.00 89.00 166 ARG A CA 1
ATOM 1248 C C . ARG A 1 166 ? -13.230 1.350 -7.158 1.00 89.00 166 ARG A C 1
ATOM 1250 O O . ARG A 1 166 ? -12.769 0.248 -6.885 1.00 89.00 166 ARG A O 1
ATOM 1257 N N . GLU A 1 167 ? -12.490 2.315 -7.700 1.00 90.06 167 GLU A N 1
ATOM 1258 C CA . GLU A 1 167 ? -11.063 2.156 -8.019 1.00 90.06 167 GLU A CA 1
ATOM 1259 C C . GLU A 1 167 ? -10.190 2.047 -6.758 1.00 90.06 167 GLU A C 1
ATOM 1261 O O . GLU A 1 167 ? -9.198 1.317 -6.750 1.00 90.06 167 GLU A O 1
ATOM 1266 N N . LEU A 1 168 ? -10.570 2.724 -5.668 1.00 92.62 168 LEU A N 1
ATOM 1267 C CA . LEU A 1 168 ? -9.888 2.640 -4.372 1.00 92.62 168 LEU A CA 1
ATOM 1268 C C . LEU A 1 168 ? -10.196 1.356 -3.593 1.00 92.62 168 LEU A C 1
ATOM 1270 O O . LEU A 1 168 ? -9.383 0.936 -2.772 1.00 92.62 168 LEU A O 1
ATOM 1274 N N . THR A 1 169 ? -11.336 0.712 -3.834 1.00 93.81 169 THR A N 1
ATOM 1275 C CA . THR A 1 169 ? -11.759 -0.500 -3.111 1.00 93.81 169 THR A CA 1
ATOM 1276 C C . THR A 1 169 ? -10.717 -1.629 -3.133 1.00 93.81 169 THR A C 1
ATOM 1278 O O . THR A 1 169 ? -10.339 -2.084 -2.050 1.00 93.81 169 THR A O 1
ATOM 1281 N N . PRO A 1 170 ? -10.160 -2.055 -4.287 1.00 95.00 170 PRO A N 1
ATOM 1282 C CA . PRO A 1 170 ? -9.099 -3.060 -4.293 1.00 95.00 170 PRO A CA 1
ATOM 1283 C C . PRO A 1 170 ? -7.861 -2.584 -3.514 1.00 95.00 170 PRO A C 1
ATOM 1285 O O . PRO A 1 170 ? -7.241 -3.368 -2.793 1.00 95.00 170 PRO A O 1
ATOM 1288 N N . LEU A 1 171 ? -7.508 -1.295 -3.590 1.00 96.38 171 LEU A N 1
ATOM 1289 C CA . LEU A 1 171 ? -6.413 -0.730 -2.797 1.00 96.38 171 LEU A CA 1
ATOM 1290 C C . LEU A 1 171 ? -6.612 -0.913 -1.298 1.00 96.38 171 LEU A C 1
ATOM 1292 O O . LEU A 1 171 ? -5.728 -1.411 -0.600 1.00 96.38 171 LEU A O 1
ATOM 1296 N N . VAL A 1 172 ? -7.787 -0.541 -0.825 1.00 96.81 172 VAL A N 1
ATOM 1297 C CA . VAL A 1 172 ? -8.135 -0.595 0.587 1.00 96.81 172 VAL A CA 1
ATOM 1298 C C . VAL A 1 172 ? -8.227 -2.037 1.080 1.00 96.81 172 VAL A C 1
ATOM 1300 O O . VAL A 1 172 ? -7.794 -2.308 2.198 1.00 96.81 172 VAL A O 1
ATOM 1303 N N . LEU A 1 173 ? -8.711 -2.973 0.259 1.00 96.00 173 LEU A N 1
ATOM 1304 C CA . LEU A 1 173 ? -8.761 -4.398 0.600 1.00 96.00 173 LEU A CA 1
ATOM 1305 C C . LEU A 1 173 ? -7.364 -5.000 0.805 1.00 96.00 173 LEU A C 1
ATOM 1307 O O . LEU A 1 173 ? -7.106 -5.563 1.870 1.00 96.00 173 LEU A O 1
ATOM 1311 N N . ASP A 1 174 ? -6.439 -4.821 -0.141 1.00 96.88 174 ASP A N 1
ATOM 1312 C CA . ASP A 1 174 ? -5.080 -5.371 -0.007 1.00 96.88 174 ASP A CA 1
ATOM 1313 C C . ASP A 1 174 ? -4.320 -4.711 1.150 1.00 96.88 174 ASP A C 1
ATOM 1315 O O . ASP A 1 174 ? -3.593 -5.382 1.879 1.00 96.88 174 ASP A O 1
ATOM 1319 N N . LEU A 1 175 ? -4.485 -3.399 1.366 1.00 97.56 175 LEU A N 1
ATOM 1320 C CA . LEU A 1 175 ? -3.861 -2.734 2.514 1.00 97.56 175 LEU A CA 1
ATOM 1321 C C . LEU A 1 175 ? -4.495 -3.161 3.842 1.00 97.56 175 LEU A C 1
ATOM 1323 O O . LEU A 1 175 ? -3.792 -3.251 4.847 1.00 97.56 175 LEU A O 1
ATOM 1327 N N . SER A 1 176 ? -5.788 -3.488 3.853 1.00 96.38 176 SER A N 1
ATOM 1328 C CA . SER A 1 176 ? -6.439 -4.077 5.024 1.00 96.38 176 SER A CA 1
ATOM 1329 C C . SER A 1 176 ? -5.857 -5.457 5.324 1.00 96.38 176 SER A C 1
ATOM 1331 O O . SER A 1 176 ? -5.483 -5.712 6.465 1.00 96.38 176 SER A O 1
ATOM 1333 N N . GLN A 1 177 ? -5.668 -6.311 4.313 1.00 94.06 177 GLN A N 1
ATOM 1334 C CA . GLN A 1 177 ? -4.969 -7.594 4.468 1.00 94.06 177 GLN A CA 1
ATOM 1335 C C . GLN A 1 177 ? -3.529 -7.413 4.947 1.00 94.06 177 GLN A C 1
ATOM 1337 O O . GLN A 1 177 ? -3.105 -8.086 5.882 1.00 94.06 177 GLN A O 1
ATOM 1342 N N . LEU A 1 178 ? -2.784 -6.463 4.376 1.00 95.62 178 LEU A N 1
ATOM 1343 C CA . LEU A 1 178 ? -1.419 -6.140 4.792 1.00 95.62 178 LEU A CA 1
ATOM 1344 C C . LEU A 1 178 ? -1.359 -5.794 6.287 1.00 95.62 178 LEU A C 1
ATOM 1346 O O . LEU A 1 178 ? -0.567 -6.378 7.030 1.00 95.62 178 LEU A O 1
ATOM 1350 N N . VAL A 1 179 ? -2.228 -4.883 6.736 1.00 95.69 179 VAL A N 1
ATOM 1351 C CA . VAL A 1 179 ? -2.345 -4.481 8.146 1.00 95.69 179 VAL A CA 1
ATOM 1352 C C . VAL A 1 179 ? -2.700 -5.680 9.024 1.00 95.69 179 VAL A C 1
ATOM 1354 O O . VAL A 1 179 ? -2.209 -5.807 10.149 1.00 95.69 179 VAL A O 1
ATOM 1357 N N . MET A 1 180 ? -3.544 -6.573 8.518 1.00 91.62 180 MET A N 1
ATOM 1358 C CA . MET A 1 180 ? -4.103 -7.689 9.261 1.00 91.62 180 MET A CA 1
ATOM 1359 C C . MET A 1 180 ? -3.170 -8.890 9.399 1.00 91.62 180 MET A C 1
ATOM 1361 O O . MET A 1 180 ? -2.951 -9.356 10.519 1.00 91.62 180 MET A O 1
ATOM 1365 N N . GLU A 1 181 ? -2.595 -9.344 8.295 1.00 92.38 181 GLU A N 1
ATOM 1366 C CA . GLU A 1 181 ? -1.918 -10.633 8.170 1.00 92.38 181 GLU A CA 1
ATOM 1367 C C . GLU A 1 181 ? -0.393 -10.508 8.258 1.00 92.38 181 GLU A C 1
ATOM 1369 O O . GLU A 1 181 ? 0.283 -11.417 8.742 1.00 92.38 181 GLU A O 1
ATOM 1374 N N . ARG A 1 182 ? 0.187 -9.367 7.858 1.00 93.69 182 ARG A N 1
ATOM 1375 C CA . ARG A 1 182 ? 1.650 -9.166 7.824 1.00 93.69 182 ARG A CA 1
ATOM 1376 C C . ARG A 1 182 ? 2.173 -8.515 9.109 1.00 93.69 182 ARG A C 1
ATOM 1378 O O . ARG A 1 182 ? 2.948 -7.559 9.068 1.00 93.69 182 ARG A O 1
ATOM 1385 N N . THR A 1 183 ? 1.778 -9.052 10.264 1.00 90.81 183 THR A N 1
ATOM 1386 C CA . THR A 1 183 ? 2.024 -8.457 11.595 1.00 90.81 183 THR A CA 1
ATOM 1387 C C . THR A 1 183 ? 3.492 -8.134 11.878 1.00 90.81 183 THR A C 1
ATOM 1389 O O . THR A 1 183 ? 3.760 -7.050 12.384 1.00 90.81 183 THR A O 1
ATOM 1392 N N . CYS A 1 184 ? 4.442 -8.999 11.502 1.00 93.06 184 CYS A N 1
ATOM 1393 C CA . CYS A 1 184 ? 5.877 -8.754 11.713 1.00 93.06 184 CYS A CA 1
ATOM 1394 C C . CYS A 1 184 ? 6.399 -7.537 10.933 1.00 93.06 184 CYS A C 1
ATOM 1396 O O . CYS A 1 184 ? 7.179 -6.746 11.459 1.00 93.06 184 CYS A O 1
ATOM 1398 N N . VAL A 1 185 ? 5.963 -7.372 9.679 1.00 95.38 185 VAL A N 1
ATOM 1399 C CA . VAL A 1 185 ? 6.351 -6.209 8.867 1.00 95.38 185 VAL A CA 1
ATOM 1400 C C . VAL A 1 185 ? 5.662 -4.961 9.403 1.00 95.38 185 VAL A C 1
ATOM 1402 O O . VAL A 1 185 ? 6.317 -3.941 9.586 1.00 95.38 185 VAL A O 1
ATOM 1405 N N . MET A 1 186 ? 4.370 -5.057 9.733 1.00 94.75 186 MET A N 1
ATOM 1406 C CA . MET A 1 186 ? 3.609 -3.944 10.305 1.00 94.75 186 MET A CA 1
ATOM 1407 C C . MET A 1 186 ? 4.207 -3.458 11.626 1.00 94.75 186 MET A C 1
ATOM 1409 O O . MET A 1 186 ? 4.344 -2.257 11.815 1.00 94.75 186 MET A O 1
ATOM 1413 N N . SER A 1 187 ? 4.654 -4.359 12.507 1.00 92.19 187 SER A N 1
ATOM 1414 C CA . SER A 1 187 ? 5.324 -3.980 13.758 1.00 92.19 187 SER A CA 1
ATOM 1415 C C . SER A 1 187 ? 6.666 -3.272 13.559 1.00 92.19 187 SER A C 1
ATOM 1417 O O . SER A 1 187 ? 7.139 -2.624 14.483 1.00 92.19 187 SER A O 1
ATOM 1419 N N . ALA A 1 188 ? 7.282 -3.402 12.380 1.00 93.69 188 ALA A N 1
ATOM 1420 C CA . ALA A 1 188 ? 8.537 -2.738 12.042 1.00 93.69 188 ALA A CA 1
ATOM 1421 C C . ALA A 1 188 ? 8.341 -1.385 11.331 1.00 93.69 188 ALA A C 1
ATOM 1423 O O . ALA A 1 188 ? 9.301 -0.628 11.220 1.00 93.69 188 ALA A O 1
ATOM 1424 N N . ILE A 1 189 ? 7.135 -1.094 10.822 1.00 94.69 189 ILE A N 1
ATOM 1425 C CA . ILE A 1 189 ? 6.832 0.145 10.077 1.00 94.69 189 ILE A CA 1
ATOM 1426 C C . ILE A 1 189 ? 5.716 0.987 10.701 1.00 94.69 189 ILE A C 1
ATOM 1428 O O . ILE A 1 189 ? 5.359 2.017 10.140 1.00 94.69 189 ILE A O 1
ATOM 1432 N N . LEU A 1 190 ? 5.134 0.556 11.819 1.00 93.94 190 LEU A N 1
ATOM 1433 C CA . LEU A 1 190 ? 4.125 1.297 12.572 1.00 93.94 190 LEU A CA 1
ATOM 1434 C C . LEU A 1 190 ? 4.645 1.601 13.977 1.00 93.94 190 LEU A C 1
ATOM 1436 O O . LEU A 1 190 ? 5.425 0.813 14.516 1.00 93.94 190 LEU A O 1
ATOM 1440 N N . PRO A 1 191 ? 4.201 2.713 14.590 1.00 90.88 191 PRO A N 1
ATOM 1441 C CA . PRO A 1 191 ? 4.585 3.030 15.956 1.00 90.88 191 PRO A CA 1
ATOM 1442 C C . PRO A 1 191 ? 4.082 1.949 16.932 1.00 90.88 191 PRO A C 1
ATOM 1444 O O . PRO A 1 191 ? 3.188 1.167 16.607 1.00 90.88 191 PRO A O 1
ATOM 1447 N N . PRO A 1 192 ? 4.615 1.878 18.157 1.00 85.62 192 PRO A N 1
ATOM 1448 C CA . PRO A 1 192 ? 4.112 0.949 19.163 1.00 85.62 192 PRO A CA 1
ATOM 1449 C C . PRO A 1 192 ? 2.673 1.303 19.581 1.00 85.62 192 PRO A C 1
ATOM 1451 O O . PRO A 1 192 ? 2.416 2.385 20.101 1.00 85.62 192 PRO A O 1
ATOM 1454 N N . ALA A 1 193 ? 1.732 0.365 19.414 1.00 80.00 193 ALA A N 1
ATOM 1455 C CA . ALA A 1 193 ? 0.307 0.565 19.726 1.00 80.00 193 ALA A CA 1
ATOM 1456 C C . ALA A 1 193 ? 0.022 0.878 21.211 1.00 80.00 193 ALA A C 1
ATOM 1458 O O . ALA A 1 193 ? -0.970 1.525 21.544 1.00 80.00 193 ALA A O 1
ATOM 1459 N N . GLU A 1 194 ? 0.898 0.423 22.107 1.00 73.12 194 GLU A N 1
ATOM 1460 C CA . GLU A 1 194 ? 0.766 0.596 23.559 1.00 73.12 194 GLU A CA 1
ATOM 1461 C C . GLU A 1 194 ? 1.264 1.970 24.047 1.00 73.12 194 GLU A C 1
ATOM 1463 O O . GLU A 1 194 ? 1.093 2.307 25.221 1.00 73.12 194 GLU A O 1
ATOM 1468 N N . ALA A 1 195 ? 1.862 2.786 23.170 1.00 71.88 195 ALA A N 1
ATOM 1469 C CA . ALA A 1 195 ? 2.316 4.124 23.530 1.00 71.88 195 ALA A CA 1
ATOM 1470 C C . ALA A 1 195 ? 1.122 5.062 23.786 1.00 71.88 195 ALA A C 1
ATOM 1472 O O . ALA A 1 195 ? 0.246 5.243 22.936 1.00 71.88 195 ALA A O 1
ATOM 1473 N N . ARG A 1 196 ? 1.092 5.654 24.988 1.00 62.25 196 ARG A N 1
ATOM 1474 C CA . ARG A 1 196 ? 0.025 6.558 25.457 1.00 62.25 196 ARG A CA 1
ATOM 1475 C C . ARG A 1 196 ? 0.156 7.999 24.969 1.00 62.25 196 ARG A C 1
ATOM 1477 O O . ARG A 1 196 ? -0.858 8.681 24.894 1.00 62.25 196 ARG A O 1
ATOM 1484 N N . ASP A 1 197 ? 1.357 8.405 24.578 1.00 64.31 197 ASP A N 1
ATOM 1485 C CA . ASP A 1 197 ? 1.690 9.746 24.098 1.00 64.31 197 ASP A CA 1
ATOM 1486 C C . ASP A 1 197 ? 2.449 9.620 22.772 1.00 64.31 197 ASP A C 1
ATOM 1488 O O . ASP A 1 197 ? 3.121 8.598 22.577 1.00 64.31 197 ASP A O 1
ATOM 1492 N N . PRO A 1 198 ? 2.358 10.598 21.844 1.00 56.22 198 PRO A N 1
ATOM 1493 C CA . PRO A 1 198 ? 3.163 10.541 20.634 1.00 56.22 198 PRO A CA 1
ATOM 1494 C C . PRO A 1 198 ? 4.635 10.396 21.054 1.00 56.22 198 PRO A C 1
ATOM 1496 O O . PRO A 1 198 ? 5.123 11.213 21.844 1.00 56.22 198 PRO A O 1
ATOM 1499 N N . PRO A 1 199 ? 5.336 9.338 20.607 1.00 53.72 199 PRO A N 1
ATOM 1500 C CA . PRO A 1 199 ? 6.740 9.163 20.935 1.00 53.72 199 PRO A CA 1
ATOM 1501 C C . PRO A 1 199 ? 7.536 10.380 20.437 1.00 53.72 199 PRO A C 1
ATOM 1503 O O . PRO A 1 199 ? 7.090 11.088 19.526 1.00 53.72 199 PRO A O 1
ATOM 1506 N N . PRO A 1 200 ? 8.721 10.659 21.012 1.00 56.53 200 PRO A N 1
ATOM 1507 C CA . PRO A 1 200 ? 9.597 11.694 20.477 1.00 56.53 200 PRO A CA 1
ATOM 1508 C C . PRO A 1 200 ? 9.821 11.471 18.966 1.00 56.53 200 PRO A C 1
ATOM 1510 O O . PRO A 1 200 ? 9.760 10.326 18.513 1.00 56.53 200 PRO A O 1
ATOM 1513 N N . PRO A 1 201 ? 10.128 12.525 18.183 1.00 58.19 201 PRO A N 1
ATOM 1514 C CA . PRO A 1 201 ? 10.187 12.520 16.708 1.00 58.19 201 PRO A CA 1
ATOM 1515 C C . PRO A 1 201 ? 11.183 11.530 16.063 1.00 58.19 201 PRO A C 1
ATOM 1517 O O . PRO A 1 201 ? 11.371 11.539 14.849 1.00 58.19 201 PRO A O 1
ATOM 1520 N N . HIS A 1 202 ? 11.818 10.665 16.853 1.00 54.94 202 HIS A N 1
ATOM 1521 C CA . HIS A 1 202 ? 12.757 9.640 16.424 1.00 54.94 202 HIS A CA 1
ATOM 1522 C C . HIS A 1 202 ? 12.167 8.577 15.484 1.00 54.94 202 HIS A C 1
ATOM 1524 O O . HIS A 1 202 ? 12.956 7.928 14.804 1.00 54.94 202 HIS A O 1
ATOM 1530 N N . ASP A 1 203 ? 10.839 8.426 15.380 1.00 75.25 203 ASP A N 1
ATOM 1531 C CA . ASP A 1 203 ? 10.217 7.476 14.438 1.00 75.25 203 ASP A CA 1
ATOM 1532 C C . ASP A 1 203 ? 9.251 8.132 13.433 1.00 75.25 203 ASP A C 1
ATOM 1534 O O . ASP A 1 203 ? 8.109 7.717 13.216 1.00 75.25 203 ASP A O 1
ATOM 1538 N N . ALA A 1 204 ? 9.725 9.209 12.803 1.00 86.38 204 ALA A N 1
ATOM 1539 C CA . ALA A 1 204 ? 9.000 9.924 11.753 1.00 86.38 204 ALA A CA 1
ATOM 1540 C C . ALA A 1 204 ? 8.525 8.996 10.616 1.00 86.38 204 ALA A C 1
ATOM 1542 O O . ALA A 1 204 ? 7.429 9.171 10.087 1.00 86.38 204 ALA A O 1
ATOM 1543 N N . ARG A 1 205 ? 9.303 7.963 10.260 1.00 89.31 205 ARG A N 1
ATOM 1544 C CA . ARG A 1 205 ? 8.950 7.042 9.168 1.00 89.31 205 ARG A CA 1
ATOM 1545 C C . ARG A 1 205 ? 7.777 6.134 9.530 1.00 89.31 205 ARG A C 1
ATOM 1547 O O . ARG A 1 205 ? 6.886 5.944 8.696 1.00 89.31 205 ARG A O 1
ATOM 1554 N N . ALA A 1 206 ? 7.737 5.604 10.754 1.00 92.38 206 ALA A N 1
ATOM 1555 C CA . ALA A 1 206 ? 6.604 4.794 11.180 1.00 92.38 206 ALA A CA 1
ATOM 1556 C C . ALA A 1 206 ? 5.321 5.625 11.281 1.00 92.38 206 ALA A C 1
ATOM 1558 O O . ALA A 1 206 ? 4.255 5.203 10.830 1.00 92.38 206 ALA A O 1
ATOM 1559 N N . HIS A 1 207 ? 5.427 6.859 11.783 1.00 92.88 207 HIS A N 1
ATOM 1560 C CA . HIS A 1 207 ? 4.300 7.786 11.788 1.00 92.88 207 HIS A CA 1
ATOM 1561 C C . HIS A 1 207 ? 3.841 8.182 10.379 1.00 92.88 207 HIS A C 1
ATOM 1563 O O . HIS A 1 207 ? 2.634 8.292 10.150 1.00 92.88 207 HIS A O 1
ATOM 1569 N N . ALA A 1 208 ? 4.756 8.366 9.425 1.00 95.25 208 ALA A N 1
ATOM 1570 C CA . ALA A 1 208 ? 4.399 8.640 8.034 1.00 95.25 208 ALA A CA 1
ATOM 1571 C C . ALA A 1 208 ? 3.630 7.458 7.430 1.00 95.25 208 ALA A C 1
ATOM 1573 O O . ALA A 1 208 ? 2.596 7.647 6.799 1.00 95.25 208 ALA A O 1
ATOM 1574 N N . THR A 1 209 ? 4.074 6.227 7.695 1.00 97.00 209 THR A N 1
ATOM 1575 C CA . THR A 1 209 ? 3.388 5.008 7.239 1.00 97.00 209 THR A CA 1
ATOM 1576 C C . THR A 1 209 ? 1.992 4.881 7.855 1.00 97.00 209 THR A C 1
ATOM 1578 O O . THR A 1 209 ? 1.024 4.640 7.132 1.00 97.00 209 THR A O 1
ATOM 1581 N N . LEU A 1 210 ? 1.858 5.115 9.166 1.00 96.31 210 LEU A N 1
ATOM 1582 C CA . LEU A 1 210 ? 0.560 5.151 9.846 1.00 96.31 210 LEU A CA 1
ATOM 1583 C C . LEU A 1 210 ? -0.371 6.204 9.231 1.00 96.31 210 LEU A C 1
ATOM 1585 O O . LEU A 1 210 ? -1.540 5.916 8.977 1.00 96.31 210 LEU A O 1
ATOM 1589 N N . TYR A 1 211 ? 0.149 7.405 8.967 1.00 96.69 211 TYR A N 1
ATOM 1590 C CA . TYR A 1 211 ? -0.602 8.480 8.323 1.00 96.69 211 TYR A CA 1
ATOM 1591 C C . TYR A 1 211 ? -1.086 8.058 6.936 1.00 96.69 211 TYR A C 1
ATOM 1593 O O . TYR A 1 211 ? -2.283 8.084 6.686 1.00 96.69 211 TYR A O 1
ATOM 1601 N N . HIS A 1 212 ? -0.188 7.570 6.078 1.00 98.19 212 HIS A N 1
ATOM 1602 C CA . HIS A 1 212 ? -0.512 7.119 4.726 1.00 98.19 212 HIS A CA 1
ATOM 1603 C C . HIS A 1 212 ? -1.597 6.034 4.700 1.00 98.19 212 HIS A C 1
ATOM 1605 O O . HIS A 1 212 ? -2.570 6.171 3.960 1.00 98.19 212 HIS A O 1
ATOM 1611 N N . LEU A 1 213 ? -1.478 4.989 5.530 1.00 98.31 213 LEU A N 1
ATOM 1612 C CA . LEU A 1 213 ? -2.502 3.939 5.630 1.00 98.31 213 LEU A CA 1
ATOM 1613 C C . LEU A 1 213 ? -3.849 4.513 6.072 1.00 98.31 213 LEU A C 1
ATOM 1615 O O . LEU A 1 213 ? -4.880 4.213 5.471 1.00 98.31 213 LEU A O 1
ATOM 1619 N N . THR A 1 214 ? -3.832 5.364 7.099 1.00 97.00 214 THR A N 1
ATOM 1620 C CA . THR A 1 214 ? -5.049 5.968 7.646 1.00 97.00 214 THR A CA 1
ATOM 1621 C C . THR A 1 214 ? -5.708 6.897 6.628 1.00 97.00 214 THR A C 1
ATOM 1623 O O . THR A 1 214 ? -6.921 6.838 6.468 1.00 97.00 214 THR A O 1
ATOM 1626 N N . CYS A 1 215 ? -4.933 7.687 5.881 1.00 96.62 215 CYS A N 1
ATOM 1627 C CA . CYS A 1 215 ? -5.435 8.567 4.828 1.00 96.62 215 CYS A CA 1
ATOM 1628 C C . CYS A 1 215 ? -6.101 7.799 3.687 1.00 96.62 215 CYS A C 1
ATOM 1630 O O . CYS A 1 215 ? -7.176 8.197 3.247 1.00 96.62 215 CYS A O 1
ATOM 1632 N N . ILE A 1 216 ? -5.506 6.697 3.218 1.00 97.50 216 ILE A N 1
ATOM 1633 C CA . ILE A 1 216 ? -6.101 5.881 2.146 1.00 97.50 216 ILE A CA 1
ATOM 1634 C C . ILE A 1 216 ? -7.471 5.349 2.584 1.00 97.50 216 ILE A C 1
ATOM 1636 O O . ILE A 1 216 ? -8.461 5.505 1.869 1.00 97.50 216 ILE A O 1
ATOM 1640 N N . LEU A 1 217 ? -7.531 4.762 3.782 1.00 96.12 217 LEU A N 1
ATOM 1641 C CA . LEU A 1 217 ? -8.757 4.206 4.352 1.00 96.12 217 LEU A CA 1
ATOM 1642 C C . LEU A 1 217 ? -9.810 5.297 4.618 1.00 96.12 217 LEU A C 1
ATOM 1644 O O . LEU A 1 217 ? -10.973 5.139 4.247 1.00 96.12 217 LEU A O 1
ATOM 1648 N N . HIS A 1 218 ? -9.389 6.437 5.171 1.00 94.94 218 HIS A N 1
ATOM 1649 C CA . HIS A 1 218 ? -10.224 7.614 5.412 1.00 94.94 218 HIS A CA 1
ATOM 1650 C C . HIS A 1 218 ? -10.823 8.195 4.125 1.00 94.94 218 HIS A C 1
ATOM 1652 O O . HIS A 1 218 ? -12.004 8.550 4.087 1.00 94.94 218 HIS A O 1
ATOM 1658 N N . ASN A 1 219 ? -10.025 8.305 3.063 1.00 94.69 219 ASN A N 1
ATOM 1659 C CA . ASN A 1 219 ? -10.488 8.824 1.781 1.00 94.69 219 ASN A CA 1
ATOM 1660 C C . ASN A 1 219 ? -11.546 7.898 1.180 1.00 94.69 219 ASN A C 1
ATOM 1662 O O . ASN A 1 219 ? -12.598 8.372 0.758 1.00 94.69 219 ASN A O 1
ATOM 1666 N N . HIS A 1 220 ? -11.318 6.583 1.220 1.00 95.38 220 HIS A N 1
ATOM 1667 C CA . HIS A 1 220 ? -12.282 5.595 0.734 1.00 95.38 220 HIS A CA 1
ATOM 1668 C C . HIS A 1 220 ? -13.614 5.653 1.484 1.00 95.38 220 HIS A C 1
ATOM 1670 O O . HIS A 1 220 ? -14.653 5.811 0.843 1.00 95.38 220 HIS A O 1
ATOM 1676 N N . ILE A 1 221 ? -13.599 5.624 2.824 1.00 91.75 221 ILE A N 1
ATOM 1677 C CA . ILE A 1 221 ? -14.843 5.680 3.607 1.00 91.75 221 ILE A CA 1
ATOM 1678 C C . ILE A 1 221 ? -15.593 7.008 3.410 1.00 91.75 221 ILE A C 1
ATOM 1680 O O . ILE A 1 221 ? -16.823 7.042 3.428 1.00 91.75 221 ILE A O 1
ATOM 1684 N N . ASN A 1 222 ? -14.877 8.115 3.185 1.00 91.50 222 ASN A N 1
ATOM 1685 C CA . ASN A 1 222 ? -15.516 9.384 2.854 1.00 91.50 222 ASN A CA 1
ATOM 1686 C C . ASN A 1 222 ? -16.175 9.361 1.481 1.00 91.50 222 ASN A C 1
ATOM 1688 O O . ASN A 1 222 ? -17.306 9.827 1.377 1.00 91.50 222 ASN A O 1
ATOM 1692 N N . GLN A 1 223 ? -15.512 8.801 0.468 1.00 91.94 223 GLN A N 1
ATOM 1693 C CA . GLN A 1 223 ? -16.077 8.716 -0.875 1.00 91.94 223 GLN A CA 1
ATOM 1694 C C . GLN A 1 223 ? -17.313 7.807 -0.922 1.00 91.94 223 GLN A C 1
ATOM 1696 O O . GLN A 1 223 ? -18.329 8.221 -1.471 1.00 91.94 223 GLN A O 1
ATOM 1701 N N . ILE A 1 224 ? -17.289 6.624 -0.289 1.00 90.06 224 ILE A N 1
ATOM 1702 C CA . ILE A 1 224 ? -18.485 5.754 -0.230 1.00 90.06 224 ILE A CA 1
ATOM 1703 C C . ILE A 1 224 ? -19.618 6.389 0.586 1.00 90.06 224 ILE A C 1
ATOM 1705 O O . ILE A 1 224 ? -20.786 6.141 0.320 1.00 90.06 224 ILE A O 1
ATOM 1709 N N . ARG A 1 225 ? -19.294 7.236 1.574 1.00 86.69 225 ARG A N 1
ATOM 1710 C CA . ARG A 1 225 ? -20.291 7.990 2.345 1.00 86.69 225 ARG A CA 1
ATOM 1711 C C . ARG A 1 225 ? -20.900 9.130 1.528 1.00 86.69 225 ARG A C 1
ATOM 1713 O O . ARG A 1 225 ? -22.035 9.519 1.784 1.00 86.69 225 ARG A O 1
ATOM 1720 N N . THR A 1 226 ? -20.153 9.757 0.623 1.00 84.69 226 THR A N 1
ATOM 1721 C CA . THR A 1 226 ? -20.662 10.878 -0.184 1.00 84.69 226 THR A CA 1
ATOM 1722 C C . THR A 1 226 ? -21.368 10.423 -1.449 1.00 84.69 226 THR A C 1
ATOM 1724 O O . THR A 1 226 ? -22.327 11.084 -1.844 1.00 84.69 226 THR A O 1
ATOM 1727 N N . ASN A 1 227 ? -20.928 9.313 -2.038 1.00 75.88 227 ASN A N 1
ATOM 1728 C CA . ASN A 1 227 ? -21.492 8.736 -3.250 1.00 75.88 227 ASN A CA 1
ATOM 1729 C C . ASN A 1 227 ? -22.753 7.926 -2.903 1.00 75.88 227 ASN A C 1
ATOM 1731 O O . ASN A 1 227 ? -22.744 6.700 -2.899 1.00 75.88 227 ASN A O 1
ATOM 1735 N N . ASP A 1 228 ? -23.842 8.626 -2.571 1.00 58.72 228 ASP A N 1
ATOM 1736 C CA . ASP A 1 228 ? -25.177 8.025 -2.515 1.00 58.72 228 ASP A CA 1
ATOM 1737 C C . ASP A 1 228 ? -25.645 7.687 -3.953 1.00 58.72 228 ASP A C 1
ATOM 1739 O O . ASP A 1 228 ? -25.495 8.517 -4.846 1.00 58.72 228 ASP A O 1
ATOM 1743 N N . THR A 1 229 ? -26.302 6.532 -4.143 1.00 51.62 229 THR A N 1
ATOM 1744 C CA . THR A 1 229 ? -27.351 6.207 -5.154 1.00 51.62 229 THR A CA 1
ATOM 1745 C C . THR A 1 229 ? -27.108 5.343 -6.407 1.00 51.62 229 THR A C 1
ATOM 1747 O O . THR A 1 229 ? -28.112 4.817 -6.881 1.00 51.62 229 THR A O 1
ATOM 1750 N N . GLU A 1 230 ? -25.903 5.067 -6.916 1.00 47.78 230 GLU A N 1
ATOM 1751 C CA . GLU A 1 230 ? -25.788 4.230 -8.146 1.00 47.78 230 GLU A CA 1
ATOM 1752 C C . GLU A 1 230 ? -25.437 2.753 -7.881 1.00 47.78 230 GLU A C 1
ATOM 1754 O O . GLU A 1 230 ? -26.082 1.863 -8.436 1.00 47.78 230 GLU A O 1
ATOM 1759 N N . ASP A 1 231 ? -24.513 2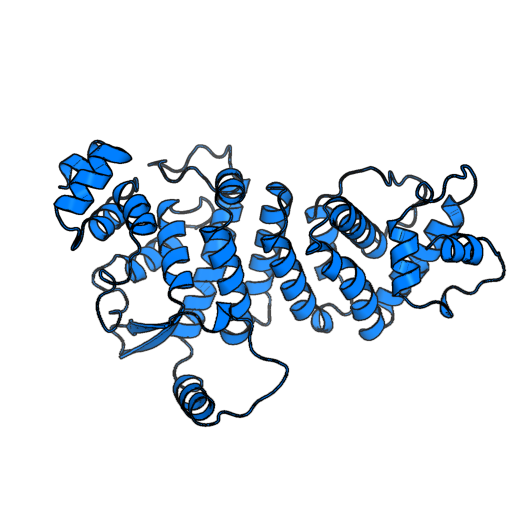.458 -6.961 1.00 47.00 231 ASP A N 1
ATOM 1760 C CA . ASP A 1 231 ? -24.053 1.075 -6.737 1.00 47.00 231 ASP A CA 1
ATOM 1761 C C . ASP A 1 231 ? -25.088 0.192 -6.013 1.00 47.00 231 ASP A C 1
ATOM 1763 O O . ASP A 1 231 ? -25.160 -1.011 -6.253 1.00 47.00 231 ASP A O 1
ATOM 1767 N N . ALA A 1 232 ? -25.950 0.777 -5.171 1.00 44.59 232 ALA A N 1
ATOM 1768 C CA . ALA A 1 232 ? -26.954 0.017 -4.420 1.00 44.59 232 ALA A CA 1
ATOM 1769 C C . ALA A 1 232 ? -28.067 -0.578 -5.299 1.00 44.59 232 ALA A C 1
ATOM 1771 O O . ALA A 1 232 ? -28.682 -1.547 -4.874 1.00 44.59 232 ALA A O 1
ATOM 1772 N N . ASN A 1 233 ? -28.324 -0.020 -6.489 1.00 41.50 233 ASN A N 1
ATOM 1773 C CA . ASN A 1 233 ? -29.260 -0.599 -7.462 1.00 41.50 233 ASN A CA 1
ATOM 1774 C C . ASN A 1 233 ? -28.560 -1.543 -8.454 1.00 41.50 233 ASN A C 1
ATOM 1776 O O . ASN A 1 233 ? -29.212 -2.420 -9.008 1.00 41.50 233 ASN A O 1
ATOM 1780 N N . MET A 1 234 ? -27.252 -1.380 -8.680 1.00 44.53 234 MET A N 1
ATOM 1781 C CA . MET A 1 234 ? -26.508 -2.159 -9.673 1.00 44.53 234 MET A CA 1
ATOM 1782 C C . MET A 1 234 ? -25.951 -3.471 -9.095 1.00 44.53 234 MET A C 1
ATOM 1784 O O . MET A 1 234 ? -25.962 -4.485 -9.789 1.00 44.53 234 MET A O 1
ATOM 1788 N N . GLU A 1 235 ? -25.532 -3.489 -7.818 1.00 47.72 235 GLU A N 1
ATOM 1789 C CA . GLU A 1 235 ? -25.087 -4.723 -7.142 1.00 47.72 235 GLU A CA 1
ATOM 1790 C C . GLU A 1 235 ? -26.246 -5.732 -6.978 1.00 47.72 235 GLU A C 1
ATOM 1792 O O . GLU A 1 235 ? -26.035 -6.937 -7.115 1.00 47.72 235 GLU A O 1
ATOM 1797 N N . THR A 1 236 ? -27.484 -5.258 -6.775 1.00 41.12 236 THR A N 1
ATOM 1798 C CA . THR A 1 236 ? -28.670 -6.133 -6.657 1.00 41.12 236 THR A CA 1
ATOM 1799 C C . THR A 1 236 ? -29.046 -6.794 -7.985 1.00 41.12 236 THR A C 1
ATOM 1801 O O . THR A 1 236 ? -29.498 -7.933 -7.990 1.00 41.12 236 THR A O 1
ATOM 1804 N N . GLU A 1 237 ? -28.825 -6.121 -9.118 1.00 39.84 237 GLU A N 1
ATOM 1805 C CA . GLU A 1 237 ? -29.079 -6.692 -10.449 1.00 39.84 237 GLU A CA 1
ATOM 1806 C C . GLU A 1 237 ? -27.989 -7.696 -10.866 1.00 39.84 237 GLU A C 1
ATOM 1808 O O . GLU A 1 237 ? -28.279 -8.675 -11.553 1.00 39.84 237 GLU A O 1
ATOM 1813 N N . SER A 1 238 ? -26.741 -7.501 -10.423 1.00 44.75 238 SER A N 1
ATOM 1814 C CA . SER A 1 238 ? -25.626 -8.403 -10.741 1.00 44.75 238 SER A CA 1
ATOM 1815 C C . SER A 1 238 ? -25.613 -9.706 -9.935 1.00 44.75 238 SER A C 1
ATOM 1817 O O . SER A 1 238 ? -25.117 -10.711 -10.434 1.00 44.75 238 SER A O 1
ATOM 1819 N N . GLU A 1 239 ? -26.165 -9.721 -8.717 1.00 43.25 239 GLU A N 1
ATOM 1820 C CA . GLU A 1 239 ? -26.289 -10.955 -7.922 1.00 43.25 239 GLU A CA 1
ATOM 1821 C C . GLU A 1 239 ? -27.417 -11.873 -8.434 1.00 43.25 239 GLU A C 1
ATOM 1823 O O . GLU A 1 239 ? -27.331 -13.092 -8.285 1.00 43.25 239 GLU A O 1
ATOM 1828 N N . GLU A 1 240 ? -28.445 -11.320 -9.094 1.00 40.12 240 GLU A N 1
ATOM 1829 C CA . GLU A 1 240 ? -29.516 -12.104 -9.733 1.00 40.12 240 GLU A CA 1
ATOM 1830 C C . GLU A 1 240 ? -29.143 -12.614 -11.141 1.00 40.12 240 GLU A C 1
ATOM 1832 O O . GLU A 1 240 ? -29.735 -13.580 -11.627 1.00 40.12 240 GLU A O 1
ATOM 1837 N N . ALA A 1 241 ? -28.128 -12.026 -11.782 1.00 37.19 241 ALA A N 1
ATOM 1838 C CA . ALA A 1 241 ? -27.621 -12.422 -13.095 1.00 37.19 241 ALA A CA 1
ATOM 1839 C C . ALA A 1 241 ? -26.336 -13.261 -12.975 1.00 37.19 241 ALA A C 1
ATOM 1841 O O . ALA A 1 241 ? -25.246 -12.836 -13.355 1.00 37.19 241 ALA A O 1
ATOM 1842 N N . GLY A 1 242 ? -26.454 -14.475 -12.439 1.00 40.59 242 GLY A N 1
ATOM 1843 C CA . GLY A 1 242 ? -25.367 -15.446 -12.511 1.00 40.59 242 GLY A CA 1
ATOM 1844 C C . GLY A 1 242 ? -25.115 -15.876 -13.957 1.00 40.59 242 GLY A C 1
ATOM 1845 O O . GLY A 1 242 ? -25.990 -16.489 -14.557 1.00 40.59 242 GLY A O 1
ATOM 1846 N N . GLU A 1 243 ? -23.918 -15.622 -14.489 1.00 35.91 243 GLU A N 1
ATOM 1847 C CA . GLU A 1 243 ? -23.366 -16.389 -15.609 1.00 35.91 243 GLU A CA 1
ATOM 1848 C C . GLU A 1 243 ? -21.829 -16.429 -15.563 1.00 35.91 243 GLU A C 1
ATOM 1850 O O . GLU A 1 243 ? -21.135 -15.454 -15.274 1.00 35.91 243 GLU A O 1
ATOM 1855 N N . GLU A 1 244 ? -21.322 -17.632 -15.805 1.00 38.38 244 GLU A N 1
ATOM 1856 C CA . GLU A 1 244 ? -19.936 -18.069 -15.739 1.00 38.38 244 GLU A CA 1
ATOM 1857 C C . GLU A 1 244 ? -19.051 -17.299 -16.738 1.00 38.38 244 GLU A C 1
ATOM 1859 O O . GLU A 1 244 ? -19.101 -17.523 -17.946 1.00 38.38 244 GLU A O 1
ATOM 1864 N N . GLY A 1 245 ? -18.195 -16.409 -16.234 1.00 33.97 245 GLY A N 1
ATOM 1865 C CA . GLY A 1 245 ? -17.096 -15.808 -16.989 1.00 33.97 245 GLY A CA 1
ATOM 1866 C C . GLY A 1 245 ? -15.758 -16.111 -16.316 1.00 33.97 245 GLY A C 1
ATOM 1867 O O . GLY A 1 245 ? -15.621 -15.916 -15.109 1.00 33.97 245 GLY A O 1
ATOM 1868 N N . GLU A 1 246 ? -14.763 -16.570 -17.084 1.00 35.53 246 GLU A N 1
ATOM 1869 C CA . GLU A 1 246 ? -13.373 -16.855 -16.667 1.00 35.53 246 GLU A CA 1
ATOM 1870 C C . GLU A 1 246 ? -12.585 -15.583 -16.268 1.00 35.53 246 GLU A C 1
ATOM 1872 O O . GLU A 1 246 ? -11.516 -15.270 -16.791 1.00 35.53 246 GLU A O 1
ATOM 1877 N N . GLY A 1 247 ? -13.128 -14.818 -15.328 1.00 36.56 247 GLY A N 1
ATOM 1878 C CA . GLY A 1 247 ? -12.569 -13.582 -14.793 1.00 36.56 247 GLY A CA 1
ATOM 1879 C C . GLY A 1 247 ? -13.156 -13.253 -13.424 1.00 36.56 247 GLY A C 1
ATOM 1880 O O . GLY A 1 247 ? -13.363 -12.082 -13.122 1.00 36.56 247 GLY A O 1
ATOM 1881 N N . GLY A 1 248 ? -13.477 -14.282 -12.630 1.00 33.81 248 GLY A N 1
ATOM 1882 C CA . GLY A 1 248 ? -14.051 -14.121 -11.296 1.00 33.81 248 GLY A CA 1
ATOM 1883 C C . GLY A 1 248 ? -13.198 -13.195 -10.433 1.00 33.81 248 GLY A C 1
ATOM 1884 O O . GLY A 1 248 ? -11.971 -13.335 -10.384 1.00 33.81 248 GLY A O 1
ATOM 1885 N N . GLU A 1 249 ? -13.848 -12.236 -9.770 1.00 42.31 249 GLU A N 1
ATOM 1886 C CA . GLU A 1 249 ? -13.170 -11.362 -8.821 1.00 42.31 249 GLU A CA 1
ATOM 1887 C C . GLU A 1 249 ? -12.439 -12.224 -7.771 1.00 42.31 249 GLU A C 1
ATOM 1889 O O . GLU A 1 249 ? -12.956 -13.261 -7.339 1.00 42.31 249 GLU A O 1
ATOM 1894 N N . PRO A 1 250 ? -11.200 -11.869 -7.388 1.00 42.34 250 PRO A N 1
ATOM 1895 C CA . PRO A 1 250 ? -10.386 -12.726 -6.535 1.00 42.34 250 PRO A CA 1
ATOM 1896 C C . PRO A 1 250 ? -11.087 -12.957 -5.193 1.00 42.34 250 PRO A C 1
ATOM 1898 O O . PRO A 1 250 ? -11.652 -12.021 -4.640 1.00 42.34 250 PRO A O 1
ATOM 1901 N N . ALA A 1 251 ? -11.025 -14.174 -4.644 1.00 41.69 251 ALA A N 1
ATOM 1902 C CA . ALA A 1 251 ? -11.861 -14.646 -3.525 1.00 41.69 251 ALA A CA 1
ATOM 1903 C C . ALA A 1 251 ? -11.964 -13.713 -2.293 1.00 41.69 251 ALA A C 1
ATOM 1905 O O . ALA A 1 251 ? -12.946 -13.764 -1.561 1.00 41.69 251 ALA A O 1
ATOM 1906 N N . TRP A 1 252 ? -10.993 -12.828 -2.059 1.00 49.00 252 TRP A N 1
ATOM 1907 C CA . TRP A 1 252 ? -11.041 -11.821 -0.991 1.00 49.00 252 TRP A CA 1
ATOM 1908 C C . TRP A 1 252 ? -11.950 -10.606 -1.259 1.00 49.00 252 TRP A C 1
ATOM 1910 O O . TRP A 1 252 ? -12.276 -9.878 -0.325 1.00 49.00 252 TRP A O 1
ATOM 1920 N N . THR A 1 253 ? -12.378 -10.384 -2.504 1.00 48.38 253 THR A N 1
ATOM 1921 C CA . THR A 1 253 ? -13.404 -9.385 -2.876 1.00 48.38 253 THR A CA 1
ATOM 1922 C C . THR A 1 253 ? -14.823 -9.865 -2.561 1.00 48.38 253 THR A C 1
ATOM 1924 O O . THR A 1 253 ? -15.708 -9.045 -2.354 1.00 48.38 253 THR A O 1
ATOM 1927 N N . GLN A 1 254 ? -15.021 -11.176 -2.389 1.00 54.69 254 GLN A N 1
ATOM 1928 C CA . GLN A 1 254 ? -16.286 -11.798 -1.967 1.00 54.69 254 GLN A CA 1
ATOM 1929 C C . GLN A 1 254 ? -16.458 -11.824 -0.433 1.00 54.69 254 GLN A C 1
ATOM 1931 O O . GLN A 1 254 ? -17.270 -12.576 0.103 1.00 54.69 254 GLN A O 1
ATOM 1936 N N . GLY A 1 255 ? -15.653 -11.049 0.301 1.00 66.06 255 GLY A N 1
ATOM 1937 C CA . GLY A 1 255 ? -15.691 -11.008 1.762 1.00 66.06 255 GLY A CA 1
ATOM 1938 C C . GLY A 1 255 ? -16.958 -10.344 2.306 1.00 66.06 255 GLY A C 1
ATOM 1939 O O . GLY A 1 255 ? -17.506 -9.438 1.680 1.00 66.06 255 GLY A O 1
ATOM 1940 N N . GLU A 1 256 ? -17.369 -10.756 3.510 1.00 81.44 256 GLU A N 1
ATOM 1941 C CA . GLU A 1 256 ? -18.527 -10.218 4.235 1.00 81.44 256 GLU A CA 1
ATOM 1942 C C . GLU A 1 256 ? -18.538 -8.677 4.220 1.00 81.44 256 GLU A C 1
ATOM 1944 O O . GLU A 1 256 ? -17.521 -8.028 4.503 1.00 81.44 256 GLU A O 1
ATOM 1949 N N . LYS A 1 257 ? -19.683 -8.088 3.857 1.00 84.00 257 LYS A N 1
ATOM 1950 C CA . LYS A 1 257 ? -19.910 -6.638 3.812 1.00 84.00 257 LYS A CA 1
ATOM 1951 C C . LYS A 1 257 ? -20.858 -6.228 4.942 1.00 84.00 257 LYS A C 1
ATOM 1953 O O . LYS A 1 257 ? -21.794 -6.949 5.274 1.00 84.00 257 LYS A O 1
ATOM 1958 N N . LEU A 1 258 ? -20.631 -5.050 5.511 1.00 83.06 258 LEU A N 1
ATOM 1959 C CA . LEU A 1 258 ? -21.494 -4.405 6.494 1.00 83.06 258 LEU A CA 1
ATOM 1960 C C . LEU A 1 258 ? -22.110 -3.139 5.906 1.00 83.06 258 LEU A C 1
ATOM 1962 O O . LEU A 1 258 ? -21.456 -2.393 5.176 1.00 83.06 258 LEU A O 1
ATOM 1966 N N . VAL A 1 259 ? -23.369 -2.887 6.265 1.00 84.56 259 VAL A N 1
ATOM 1967 C CA . VAL A 1 259 ? -24.091 -1.676 5.869 1.00 84.56 259 VAL A CA 1
ATOM 1968 C C . VAL A 1 259 ? -23.987 -0.645 6.987 1.00 84.56 259 VAL A C 1
ATOM 1970 O O . VAL A 1 259 ? -24.456 -0.842 8.112 1.00 84.56 259 VAL A O 1
ATOM 1973 N N . LEU A 1 260 ? -23.348 0.472 6.665 1.00 84.50 260 LEU A N 1
ATOM 1974 C CA . LEU A 1 260 ? -23.170 1.621 7.537 1.00 84.50 260 LEU A CA 1
ATOM 1975 C C . LEU A 1 260 ? -24.352 2.578 7.353 1.00 84.50 260 LEU A C 1
ATOM 1977 O O . LEU A 1 260 ? -24.626 2.988 6.228 1.00 84.50 260 LEU A O 1
ATOM 1981 N N . HIS A 1 261 ? -25.036 2.959 8.436 1.00 82.94 261 HIS A N 1
ATOM 1982 C CA . HIS A 1 261 ? -26.147 3.919 8.404 1.00 82.94 261 HIS A CA 1
ATOM 1983 C C . HIS A 1 261 ? -25.804 5.190 9.176 1.00 82.94 261 HIS A C 1
ATOM 1985 O O . HIS A 1 261 ? -25.761 5.178 10.403 1.00 82.94 261 HIS A O 1
ATOM 1991 N N . TRP A 1 262 ? -25.613 6.313 8.492 1.00 83.12 262 TRP A N 1
ATOM 1992 C CA . TRP A 1 262 ? -25.317 7.578 9.164 1.00 83.12 262 TRP A CA 1
ATOM 1993 C C . TRP A 1 262 ? -26.589 8.284 9.665 1.00 83.12 262 TRP A C 1
ATOM 1995 O O . TRP A 1 262 ? -27.661 8.125 9.075 1.00 83.12 262 TRP A O 1
ATOM 2005 N N . PRO A 1 263 ? -26.488 9.139 10.706 1.00 78.44 263 PRO A N 1
ATOM 2006 C CA . PRO A 1 263 ? -27.630 9.899 11.233 1.00 78.44 263 PRO A CA 1
ATOM 2007 C C . PRO A 1 263 ? -28.318 10.814 10.210 1.00 78.44 263 PRO A C 1
ATOM 2009 O O . PRO A 1 263 ? -29.485 11.156 10.364 1.00 78.44 263 PRO A O 1
ATOM 2012 N N . ASN A 1 264 ? -27.603 11.209 9.155 1.00 80.75 264 ASN A N 1
ATOM 2013 C CA . ASN A 1 264 ? -28.134 12.004 8.046 1.00 80.75 264 ASN A CA 1
ATOM 2014 C C . ASN A 1 264 ? -28.938 11.173 7.022 1.00 80.75 264 ASN A C 1
ATOM 2016 O O . ASN A 1 264 ? -29.326 11.710 5.989 1.00 80.75 264 ASN A O 1
ATOM 2020 N N . GLY A 1 265 ? -29.166 9.881 7.281 1.00 81.25 265 GLY A N 1
ATOM 2021 C CA . GLY A 1 265 ? -29.924 8.972 6.419 1.00 81.25 265 GLY A CA 1
ATOM 2022 C C . GLY A 1 265 ? -29.101 8.286 5.327 1.00 81.25 265 GLY A C 1
ATOM 2023 O O . GLY A 1 265 ? -29.612 7.360 4.695 1.00 81.25 265 GLY A O 1
ATOM 2024 N N . LYS A 1 266 ? -27.838 8.687 5.134 1.00 83.50 266 LYS A N 1
ATOM 2025 C CA . LYS A 1 266 ? -26.942 8.077 4.146 1.00 83.50 266 LYS A CA 1
ATOM 2026 C C . LYS A 1 266 ? -26.588 6.646 4.519 1.00 83.50 266 LYS A C 1
ATOM 2028 O O . LYS A 1 266 ? -26.486 6.314 5.706 1.00 83.50 266 LYS A O 1
ATOM 2033 N N . ARG A 1 267 ? -26.374 5.810 3.504 1.00 83.88 267 ARG A N 1
ATOM 2034 C CA . ARG A 1 267 ? -26.002 4.402 3.673 1.00 83.88 267 ARG A CA 1
ATOM 2035 C C . ARG A 1 267 ? -24.850 4.044 2.751 1.00 83.88 267 ARG A C 1
ATOM 2037 O O . ARG A 1 267 ? -24.843 4.477 1.608 1.00 83.88 267 ARG A O 1
ATOM 2044 N N . ALA A 1 268 ? -23.920 3.232 3.237 1.00 85.88 268 ALA A N 1
ATOM 2045 C CA . ALA A 1 268 ? -22.823 2.716 2.425 1.00 85.88 268 ALA A CA 1
ATOM 2046 C C . ALA A 1 268 ? -22.505 1.271 2.806 1.00 85.88 268 ALA A C 1
ATOM 2048 O O . ALA A 1 268 ? -22.616 0.897 3.975 1.00 85.88 268 ALA A O 1
ATOM 2049 N N . SER A 1 269 ? -22.093 0.481 1.819 1.00 86.31 269 SER A N 1
ATOM 2050 C CA . SER A 1 269 ? -21.601 -0.879 2.019 1.00 86.31 269 SER A CA 1
ATOM 2051 C C . SER A 1 269 ? -20.080 -0.858 2.173 1.00 86.31 269 SER A C 1
ATOM 2053 O O . SER A 1 269 ? -19.389 -0.154 1.437 1.00 86.31 269 SER A O 1
ATOM 2055 N N . LEU A 1 270 ? -19.547 -1.599 3.142 1.00 88.75 270 LEU A N 1
ATOM 2056 C CA . LEU A 1 270 ? -18.111 -1.685 3.398 1.00 88.75 270 LEU A CA 1
ATOM 2057 C C . LEU A 1 270 ? -17.724 -3.114 3.772 1.00 88.75 270 LEU A C 1
ATOM 2059 O O . LEU A 1 270 ? -18.390 -3.744 4.582 1.00 88.75 270 LEU A O 1
ATOM 2063 N N . HIS A 1 271 ? -16.608 -3.622 3.255 1.00 89.44 271 HIS A N 1
ATOM 2064 C CA . HIS A 1 271 ? -16.111 -4.932 3.673 1.00 89.44 271 HIS A CA 1
ATOM 2065 C C . HIS A 1 271 ? -15.703 -4.948 5.154 1.00 89.44 271 HIS A C 1
ATOM 2067 O O . HIS A 1 271 ? -15.014 -4.047 5.640 1.00 89.44 271 HIS A O 1
ATOM 2073 N N . VAL A 1 272 ? -16.060 -6.025 5.856 1.00 88.19 272 VAL A N 1
ATOM 2074 C CA . VAL A 1 272 ? -15.751 -6.251 7.276 1.00 88.19 272 VAL A CA 1
ATOM 2075 C C . VAL A 1 272 ? -14.251 -6.106 7.553 1.00 88.19 272 VAL A C 1
ATOM 2077 O O . VAL A 1 272 ? -13.861 -5.436 8.509 1.00 88.19 272 VAL A O 1
ATOM 2080 N N . VAL A 1 273 ? -13.396 -6.651 6.680 1.00 90.81 273 VAL A N 1
ATOM 2081 C CA . VAL A 1 273 ? -11.931 -6.564 6.827 1.00 90.81 273 VAL A CA 1
ATOM 2082 C C . VAL A 1 273 ? -11.428 -5.117 6.831 1.00 90.81 273 VAL A C 1
ATOM 2084 O O . VAL A 1 273 ? -10.478 -4.790 7.540 1.00 90.81 273 VAL A O 1
ATOM 2087 N N . VAL A 1 274 ? -12.101 -4.225 6.099 1.00 93.19 274 VAL A N 1
ATOM 2088 C CA . VAL A 1 274 ? -11.758 -2.802 6.048 1.00 93.19 274 VAL A CA 1
ATOM 2089 C C . VAL A 1 274 ? -12.163 -2.117 7.348 1.00 93.19 274 VAL A C 1
ATOM 2091 O O . VAL A 1 274 ? -11.384 -1.335 7.893 1.00 93.19 274 VAL A O 1
ATOM 2094 N N . ALA A 1 275 ? -13.336 -2.435 7.900 1.00 91.00 275 ALA A N 1
ATOM 2095 C CA . ALA A 1 275 ? -13.735 -1.959 9.227 1.00 91.00 275 ALA A CA 1
ATOM 2096 C C . ALA A 1 275 ? -12.753 -2.426 10.319 1.00 91.00 275 ALA A C 1
ATOM 2098 O O . ALA A 1 275 ? -12.331 -1.639 11.170 1.00 91.00 275 ALA A O 1
ATOM 2099 N N . HIS A 1 276 ? -12.322 -3.690 10.266 1.00 91.25 276 HIS A N 1
ATOM 2100 C CA . HIS A 1 276 ? -11.320 -4.231 11.190 1.00 91.25 276 HIS A CA 1
ATOM 2101 C C . HIS A 1 276 ? -9.969 -3.527 11.059 1.00 91.25 276 HIS A C 1
ATOM 2103 O O . HIS A 1 276 ? -9.354 -3.203 12.077 1.00 91.25 276 HIS A O 1
ATOM 2109 N N . ALA A 1 277 ? -9.522 -3.243 9.833 1.00 94.94 277 ALA A N 1
ATOM 2110 C CA . ALA A 1 277 ? -8.287 -2.507 9.590 1.00 94.94 277 ALA A CA 1
ATOM 2111 C C . ALA A 1 277 ? -8.347 -1.078 10.152 1.00 94.94 277 ALA A C 1
ATOM 2113 O O . ALA A 1 277 ? -7.395 -0.655 10.805 1.00 94.94 277 ALA A O 1
ATOM 2114 N N . HIS A 1 278 ? -9.472 -0.367 10.003 1.00 93.75 278 HIS A N 1
ATOM 2115 C CA . HIS A 1 278 ? -9.664 0.945 10.634 1.00 93.75 278 HIS A CA 1
ATOM 2116 C C . HIS A 1 278 ? -9.509 0.874 12.156 1.00 93.75 278 HIS A C 1
ATOM 2118 O O . HIS A 1 278 ? -8.727 1.627 12.734 1.00 93.75 278 HIS A O 1
ATOM 2124 N N . LEU A 1 279 ? -10.217 -0.050 12.811 1.00 91.75 279 LEU A N 1
ATOM 2125 C CA . LEU A 1 279 ? -10.139 -0.232 14.262 1.00 91.75 279 LEU A CA 1
ATOM 2126 C C . LEU A 1 279 ? -8.722 -0.589 14.719 1.00 91.75 279 LEU A C 1
ATOM 2128 O O . LEU A 1 279 ? -8.236 -0.046 15.711 1.00 91.75 279 LEU A O 1
ATOM 2132 N N . LYS A 1 280 ? -8.032 -1.459 13.974 1.00 92.88 280 LYS A N 1
ATOM 2133 C CA . LYS A 1 280 ? -6.642 -1.819 14.258 1.00 92.88 280 LYS A CA 1
ATOM 2134 C C . LYS A 1 280 ? -5.706 -0.620 14.109 1.00 92.88 280 LYS A C 1
ATOM 2136 O O . LYS A 1 280 ? -4.873 -0.423 14.987 1.00 92.88 280 LYS A O 1
ATOM 2141 N N . LEU A 1 281 ? -5.856 0.203 13.068 1.00 94.56 281 LEU A N 1
ATOM 2142 C CA . LEU A 1 281 ? -5.078 1.438 12.894 1.00 94.56 281 LEU A CA 1
ATOM 2143 C C . LEU A 1 281 ? -5.350 2.454 14.014 1.00 94.56 281 LEU A C 1
ATOM 2145 O O . LEU A 1 281 ? -4.411 3.050 14.540 1.00 94.56 281 LEU A O 1
ATOM 2149 N N . LEU A 1 282 ? -6.601 2.585 14.467 1.00 92.50 282 LEU A N 1
ATOM 2150 C CA . LEU A 1 282 ? -6.946 3.434 15.612 1.00 92.50 282 LEU A CA 1
ATOM 2151 C C . LEU A 1 282 ? -6.233 2.992 16.904 1.00 92.50 282 LEU A C 1
ATOM 2153 O O . LEU A 1 282 ? -5.876 3.836 17.729 1.00 92.50 282 LEU A O 1
ATOM 2157 N N . CYS A 1 283 ? -5.940 1.696 17.071 1.00 91.25 283 CYS A N 1
ATOM 2158 C CA . CYS A 1 283 ? -5.120 1.189 18.180 1.00 91.25 283 CYS A CA 1
ATOM 2159 C C . CYS A 1 283 ? -3.654 1.652 18.135 1.00 91.25 283 CYS A C 1
ATOM 2161 O O . CYS A 1 283 ? -2.987 1.571 19.163 1.00 91.25 283 CYS A O 1
ATOM 2163 N N . TYR A 1 284 ? -3.165 2.237 17.039 1.00 90.69 284 TYR A N 1
ATOM 2164 C CA . TYR A 1 284 ? -1.843 2.880 16.970 1.00 90.69 284 TYR A CA 1
ATOM 2165 C C . TYR A 1 284 ? -1.863 4.376 17.282 1.00 90.69 284 TYR A C 1
ATOM 2167 O O . TYR A 1 284 ? -0.877 4.894 17.800 1.00 90.69 284 TYR A O 1
ATOM 2175 N N . GLY A 1 285 ? -3.001 5.040 17.069 1.00 89.31 285 GLY A N 1
ATOM 2176 C CA . GLY A 1 285 ? -3.243 6.427 17.469 1.00 89.31 285 GLY A CA 1
ATOM 2177 C C . GLY A 1 285 ? -3.127 7.446 16.362 1.00 89.31 285 GLY A C 1
ATOM 2178 O O . GLY A 1 285 ? -2.970 7.072 15.202 1.00 89.31 285 GLY A O 1
ATOM 2179 N N . PRO A 1 286 ? -3.228 8.739 16.707 1.00 90.81 286 PRO A N 1
ATOM 2180 C CA . PRO A 1 286 ? -3.000 9.785 15.733 1.00 90.81 286 PRO A CA 1
ATOM 2181 C C . PRO A 1 286 ? -1.536 9.760 15.298 1.00 90.81 286 PRO A C 1
ATOM 2183 O O . PRO A 1 286 ? -0.615 9.624 16.108 1.00 90.81 286 PRO A O 1
ATOM 2186 N N . SER A 1 287 ? -1.316 9.908 13.996 1.00 91.75 287 SER A N 1
ATOM 2187 C CA . SER A 1 287 ? 0.023 10.178 13.492 1.00 91.75 287 SER A CA 1
ATOM 2188 C C . SER A 1 287 ? 0.420 11.625 13.791 1.00 91.75 287 SER A C 1
ATOM 2190 O O . SER A 1 287 ? -0.435 12.504 13.789 1.00 91.75 287 SER A O 1
ATOM 2192 N N . ILE A 1 288 ? 1.718 11.904 13.961 1.00 89.69 288 ILE A N 1
ATOM 2193 C CA . ILE A 1 288 ? 2.227 13.283 14.077 1.00 89.69 288 ILE A CA 1
ATOM 2194 C C . ILE A 1 288 ? 1.941 14.134 12.825 1.00 89.69 288 ILE A C 1
ATOM 2196 O O . ILE A 1 288 ? 2.008 15.356 12.895 1.00 89.69 288 ILE A O 1
ATOM 2200 N N . TYR A 1 289 ? 1.631 13.495 11.691 1.00 92.31 289 TYR A N 1
ATOM 2201 C CA . TYR A 1 289 ? 1.260 14.156 10.435 1.00 92.31 289 TYR A CA 1
ATOM 2202 C C . TYR A 1 289 ? -0.248 14.432 10.311 1.00 92.31 289 TYR A C 1
ATOM 2204 O O . TYR A 1 289 ? -0.663 15.167 9.415 1.00 92.31 289 TYR A O 1
ATOM 2212 N N . ASP A 1 290 ? -1.074 13.882 11.208 1.00 91.00 290 ASP A N 1
ATOM 2213 C CA . ASP A 1 290 ? -2.495 14.222 11.298 1.00 91.00 290 ASP A CA 1
ATOM 2214 C C . ASP A 1 290 ? -2.648 15.563 12.028 1.00 91.00 290 ASP A C 1
ATOM 2216 O O . ASP A 1 290 ? -2.728 15.637 13.259 1.00 91.00 290 ASP A O 1
ATOM 2220 N N . THR A 1 291 ? -2.604 16.648 11.253 1.00 85.19 291 THR A N 1
ATOM 2221 C CA . THR A 1 291 ? -2.665 18.017 11.779 1.00 85.19 291 THR A CA 1
ATOM 2222 C C . THR A 1 291 ? -3.971 18.209 12.550 1.00 85.19 291 THR A C 1
ATOM 2224 O O . THR A 1 291 ? -5.041 17.875 12.054 1.00 85.19 291 THR A O 1
ATOM 2227 N N . ASN A 1 292 ? -3.885 18.717 13.782 1.00 85.25 292 ASN A N 1
ATOM 2228 C CA . ASN A 1 292 ? -5.012 18.849 14.719 1.00 85.25 292 ASN A CA 1
ATOM 2229 C C . ASN A 1 292 ? -5.737 17.534 15.080 1.00 85.25 292 ASN A C 1
ATOM 2231 O O . ASN A 1 292 ? -6.738 17.581 15.791 1.00 85.25 292 ASN A O 1
ATOM 2235 N N . GLN A 1 293 ? -5.234 16.371 14.648 1.00 87.81 293 GLN A N 1
ATOM 2236 C CA . GLN A 1 293 ? -5.844 15.056 14.885 1.00 87.81 293 GLN A CA 1
ATOM 2237 C C . GLN A 1 293 ? -7.293 14.948 14.372 1.00 87.81 293 GLN A C 1
ATOM 2239 O O . GLN A 1 293 ? -8.102 14.194 14.925 1.00 87.81 293 GLN A O 1
ATOM 2244 N N . GLU A 1 294 ? -7.650 15.728 13.348 1.00 91.00 294 GLU A N 1
ATOM 2245 C CA . GLU A 1 294 ? -9.017 15.799 12.821 1.00 91.00 294 GLU A CA 1
ATOM 2246 C C . GLU A 1 294 ? -9.434 14.474 12.179 1.00 91.00 294 GLU A C 1
ATOM 2248 O O . GLU A 1 294 ? -10.524 13.970 12.462 1.00 91.00 294 GLU A O 1
ATOM 2253 N N . MET A 1 295 ? -8.550 13.870 11.376 1.00 93.00 295 MET A N 1
ATOM 2254 C CA . MET A 1 295 ? -8.819 12.596 10.708 1.00 93.00 295 MET A CA 1
ATOM 2255 C C . MET A 1 295 ? -8.993 11.473 11.734 1.00 93.00 295 MET A C 1
ATOM 2257 O O . MET A 1 295 ? -9.965 10.716 11.677 1.00 93.00 295 MET A O 1
ATOM 2261 N N . TYR A 1 296 ? -8.077 11.380 12.698 1.00 91.94 296 TYR A N 1
ATOM 2262 C CA . TYR A 1 296 ? -8.128 10.390 13.766 1.00 91.94 296 TYR A CA 1
ATOM 2263 C C . TYR A 1 296 ? -9.399 10.538 14.615 1.00 91.94 296 TYR A C 1
ATOM 2265 O O . TYR A 1 296 ? -10.112 9.558 14.846 1.00 91.94 296 TYR A O 1
ATOM 2273 N N . SER A 1 297 ? -9.727 11.764 15.036 1.00 91.25 297 SER A N 1
ATOM 2274 C CA . SER A 1 297 ? -10.921 12.046 15.844 1.00 91.25 297 SER A CA 1
ATOM 2275 C C . SER A 1 297 ? -12.206 11.721 15.087 1.00 91.25 297 SER A C 1
ATOM 2277 O O . SER A 1 297 ? -13.129 11.124 15.651 1.00 91.25 297 SER A O 1
ATOM 2279 N N . TRP A 1 298 ? -12.258 12.056 13.796 1.00 91.25 298 TRP A N 1
ATOM 2280 C CA . TRP A 1 298 ? -13.382 11.714 12.935 1.00 91.25 298 TRP A CA 1
ATOM 2281 C C . TRP A 1 298 ? -13.551 10.197 12.807 1.00 91.25 298 TRP A C 1
ATOM 2283 O O . TRP A 1 298 ? -14.636 9.683 13.084 1.00 91.25 298 TRP A O 1
ATOM 2293 N N . LEU A 1 299 ? -12.485 9.455 12.493 1.00 91.25 299 LEU A N 1
ATOM 2294 C CA . LEU A 1 299 ? -12.528 7.991 12.404 1.00 91.25 299 LEU A CA 1
ATOM 2295 C C . LEU A 1 299 ? -12.934 7.342 13.730 1.00 91.25 299 LEU A C 1
ATOM 2297 O O . LEU A 1 299 ? -13.751 6.422 13.748 1.00 91.25 299 LEU A O 1
ATOM 2301 N N . GLN A 1 300 ? -12.425 7.837 14.855 1.00 88.75 300 GLN A N 1
ATOM 2302 C CA . GLN A 1 300 ? -12.838 7.350 16.165 1.00 88.75 300 GLN A CA 1
ATOM 2303 C C . GLN A 1 300 ? -14.333 7.609 16.410 1.00 88.75 300 GLN A C 1
ATOM 2305 O O . GLN A 1 300 ? -15.029 6.741 16.933 1.00 88.75 300 GLN A O 1
ATOM 2310 N N . SER A 1 301 ? -14.861 8.764 15.994 1.00 86.38 301 SER A N 1
ATOM 2311 C CA . SER A 1 301 ? -16.299 9.045 16.099 1.00 86.38 301 SER A CA 1
ATOM 2312 C C . SER A 1 301 ? -17.152 8.094 15.253 1.00 86.38 301 SER A C 1
ATOM 2314 O O . SER A 1 301 ? -18.226 7.696 15.698 1.00 86.38 301 SER A O 1
ATOM 2316 N N . VAL A 1 302 ? -16.649 7.681 14.083 1.00 85.62 302 VAL A N 1
ATOM 2317 C CA . VAL A 1 302 ? -17.307 6.730 13.178 1.00 85.62 302 VAL A CA 1
ATOM 2318 C C . VAL A 1 302 ? -17.352 5.326 13.789 1.00 85.62 302 VAL A C 1
ATOM 2320 O O . VAL A 1 302 ? -18.395 4.684 13.766 1.00 85.62 302 VAL A O 1
ATOM 2323 N N . TRP A 1 303 ? -16.244 4.846 14.354 1.00 85.38 303 TRP A N 1
ATOM 2324 C CA . TRP A 1 303 ? -16.117 3.441 14.762 1.00 85.38 303 TRP A CA 1
ATOM 2325 C C . TRP A 1 303 ? -16.419 3.161 16.240 1.00 85.38 303 TRP A C 1
ATOM 2327 O O . TRP A 1 303 ? -16.782 2.043 16.600 1.00 85.38 303 TRP A O 1
ATOM 2337 N N . VAL A 1 304 ? -16.240 4.154 17.110 1.00 81.06 304 VAL A N 1
ATOM 2338 C CA . VAL A 1 304 ? -16.295 4.003 18.576 1.00 81.06 304 VAL A CA 1
ATOM 2339 C C . VAL A 1 304 ? -17.350 4.909 19.211 1.00 81.06 304 VAL A C 1
ATOM 2341 O O . VAL A 1 304 ? -17.922 4.557 20.247 1.00 81.06 304 VAL A O 1
ATOM 2344 N N . GLY A 1 305 ? -17.593 6.077 18.613 1.00 67.88 305 GLY A N 1
ATOM 2345 C CA . GLY A 1 305 ? -18.518 7.081 19.128 1.00 67.88 305 GLY A CA 1
ATOM 2346 C C . GLY A 1 305 ? -19.984 6.648 19.067 1.00 67.88 305 GLY A C 1
ATOM 2347 O O . GLY A 1 305 ? -20.397 5.891 18.195 1.00 67.88 305 GLY A O 1
ATOM 2348 N N . GLY A 1 306 ? -20.806 7.195 19.969 1.00 57.91 306 GLY A N 1
ATOM 2349 C CA . GLY A 1 306 ? -22.257 6.950 19.981 1.00 57.91 306 GLY A CA 1
ATOM 2350 C C . GLY A 1 306 ? -23.028 7.574 18.806 1.00 57.91 306 GLY A C 1
ATOM 2351 O O . GLY A 1 306 ? -24.209 7.288 18.649 1.00 57.91 306 GLY A O 1
ATOM 2352 N N . GLY A 1 307 ? -22.375 8.424 18.001 1.00 50.28 307 GLY A N 1
ATOM 2353 C CA . GLY A 1 307 ? -22.936 9.077 16.810 1.00 50.28 307 GLY A CA 1
ATOM 2354 C C . GLY A 1 307 ? -22.325 8.616 15.480 1.00 50.28 307 GLY A C 1
ATOM 2355 O O . GLY A 1 307 ? -22.581 9.248 14.454 1.00 50.28 307 GLY A O 1
ATOM 2356 N N . GLY A 1 308 ? -21.499 7.563 15.492 1.00 53.94 308 GLY A N 1
ATOM 2357 C CA . GLY A 1 308 ? -21.008 6.917 14.273 1.00 53.94 308 GLY A CA 1
ATOM 2358 C C . GLY A 1 308 ? -22.149 6.287 13.467 1.00 53.94 308 GLY A C 1
ATOM 2359 O O . GLY A 1 308 ? -23.280 6.229 13.962 1.00 53.94 308 GLY A O 1
ATOM 2360 N N . PRO A 1 309 ? -21.909 5.835 12.220 1.00 54.12 309 PRO A N 1
ATOM 2361 C CA . PRO A 1 309 ? -22.927 5.102 11.499 1.00 54.12 309 PRO A CA 1
ATOM 2362 C C . PRO A 1 309 ? -23.405 3.932 12.357 1.00 54.12 309 PRO A C 1
ATOM 2364 O O . PRO A 1 309 ? -22.604 3.109 12.801 1.00 54.12 309 PRO A O 1
ATOM 2367 N N . GLY A 1 310 ? -24.712 3.861 12.601 1.00 55.12 310 GLY A N 1
ATOM 2368 C CA . GLY A 1 310 ? -25.308 2.651 13.129 1.00 55.12 310 GLY A CA 1
ATOM 2369 C C . GLY A 1 310 ? -24.999 1.550 12.128 1.00 55.12 310 GLY A C 1
ATOM 2370 O O . GLY A 1 310 ? -25.494 1.585 11.004 1.00 55.12 310 GLY A O 1
ATOM 2371 N N . VAL A 1 311 ? -24.133 0.609 12.492 1.00 55.19 311 VAL A N 1
ATOM 2372 C CA . VAL A 1 311 ? -24.019 -0.631 11.726 1.00 55.19 311 VAL A CA 1
ATOM 2373 C C . VAL A 1 311 ? -25.379 -1.298 11.881 1.00 55.19 311 VAL A C 1
ATOM 2375 O O . VAL A 1 311 ? -25.810 -1.545 13.013 1.00 55.19 311 VAL A O 1
ATOM 2378 N N . GLY A 1 312 ? -26.110 -1.465 10.778 1.00 43.16 312 GLY A N 1
ATOM 2379 C CA . GLY A 1 312 ? -27.384 -2.176 10.794 1.00 43.16 312 GLY A CA 1
ATOM 2380 C C . GLY A 1 312 ? -27.105 -3.569 11.349 1.00 43.16 312 GLY A C 1
ATOM 2381 O O . GLY A 1 312 ? -26.463 -4.357 10.674 1.00 43.16 312 GLY A O 1
ATOM 2382 N N . ALA A 1 313 ? -27.508 -3.809 12.599 1.00 34.28 313 ALA A N 1
ATOM 2383 C CA . ALA A 1 313 ? -27.025 -4.876 13.484 1.00 34.28 313 ALA A CA 1
ATOM 2384 C C . ALA A 1 313 ? -25.565 -4.718 13.991 1.00 34.28 313 ALA A C 1
ATOM 2386 O O . ALA A 1 313 ? -24.586 -4.973 13.303 1.00 34.28 313 ALA A O 1
ATOM 2387 N N . GLY A 1 314 ? -25.433 -4.327 15.265 1.00 43.34 314 GLY A N 1
ATOM 2388 C CA . GLY A 1 314 ? -24.378 -4.801 16.170 1.00 43.34 314 GLY A CA 1
ATOM 2389 C C . GLY A 1 314 ? -22.912 -4.678 15.729 1.00 43.34 314 GLY A C 1
ATOM 2390 O O . GLY A 1 314 ? -22.237 -5.690 15.579 1.00 43.34 314 GLY A O 1
ATOM 2391 N N . ALA A 1 315 ? -22.333 -3.470 15.716 1.00 43.03 315 ALA A N 1
ATOM 2392 C CA . ALA A 1 315 ? -20.869 -3.296 15.607 1.00 43.03 315 ALA A CA 1
ATOM 2393 C C . ALA A 1 315 ? -20.067 -4.092 16.671 1.00 43.03 315 ALA A C 1
ATOM 2395 O O . ALA A 1 315 ? -18.892 -4.388 16.479 1.00 43.03 315 ALA A O 1
ATOM 2396 N N . GLY A 1 316 ? -20.700 -4.454 17.796 1.00 46.75 316 GLY A N 1
ATOM 2397 C CA . GLY A 1 316 ? -20.118 -5.317 18.827 1.00 46.75 316 GLY A CA 1
ATOM 2398 C C . GLY A 1 316 ? -20.164 -6.822 18.522 1.00 46.75 316 GLY A C 1
ATOM 2399 O O . GLY A 1 316 ? -19.368 -7.559 19.098 1.00 46.75 316 GLY A O 1
ATOM 2400 N N . GLU A 1 317 ? -21.042 -7.295 17.634 1.00 51.88 317 GLU A N 1
ATOM 2401 C CA . GLU A 1 317 ? -21.170 -8.725 17.294 1.00 51.88 317 GLU A CA 1
ATOM 2402 C C . GLU A 1 317 ? -20.163 -9.169 16.221 1.00 51.88 317 GLU A C 1
ATOM 2404 O O . GLU A 1 317 ? -19.751 -10.325 16.213 1.00 51.88 317 GLU A O 1
ATOM 2409 N N . LEU A 1 318 ? -19.667 -8.238 15.401 1.00 63.94 318 LEU A N 1
ATOM 2410 C CA . LEU A 1 318 ? -18.737 -8.502 14.291 1.00 63.94 318 LEU A CA 1
ATOM 2411 C C . LEU A 1 318 ? -17.246 -8.333 14.644 1.00 63.94 318 LEU A C 1
ATOM 2413 O O . LEU A 1 318 ? -16.388 -8.359 13.758 1.00 63.94 318 LEU A O 1
ATOM 2417 N N . LEU A 1 319 ? -16.902 -8.132 15.922 1.00 76.12 319 LEU A N 1
ATOM 2418 C CA . LEU A 1 319 ? -15.503 -8.015 16.354 1.00 76.12 319 LEU A CA 1
ATOM 2419 C C . LEU A 1 319 ? -14.901 -9.399 16.636 1.00 76.12 319 LEU A C 1
ATOM 2421 O O . LEU A 1 319 ? -15.265 -10.006 17.648 1.00 76.12 319 LEU A O 1
ATOM 2425 N N . PRO A 1 320 ? -13.938 -9.881 15.829 1.00 85.62 320 PRO A N 1
ATOM 2426 C CA . PRO A 1 320 ? -13.233 -11.118 16.131 1.00 85.62 320 PRO A CA 1
ATOM 2427 C C . PRO A 1 320 ? -12.394 -10.967 17.406 1.00 85.62 320 PRO A C 1
ATOM 2429 O O . PRO A 1 320 ? -11.919 -9.876 17.741 1.00 85.62 320 PRO A O 1
ATOM 2432 N N . ASP A 1 321 ? -12.171 -12.079 18.109 1.00 84.69 321 ASP A N 1
ATOM 2433 C CA . ASP A 1 321 ? -11.532 -12.071 19.433 1.00 84.69 321 ASP A CA 1
ATOM 2434 C C . ASP A 1 321 ? -10.121 -11.454 19.417 1.00 84.69 321 ASP A C 1
ATOM 2436 O O . ASP A 1 321 ? -9.756 -10.741 20.350 1.00 84.69 321 ASP A O 1
ATOM 2440 N N . TRP A 1 322 ? -9.350 -11.645 18.338 1.00 86.56 322 TRP A N 1
ATOM 2441 C CA . TRP A 1 322 ? -8.021 -11.038 18.193 1.00 86.56 322 TRP A CA 1
ATOM 2442 C C . TRP A 1 322 ? -8.087 -9.499 18.143 1.00 86.56 322 TRP A C 1
ATOM 2444 O O . TRP A 1 322 ? -7.258 -8.829 18.755 1.00 86.56 322 TRP A O 1
ATOM 2454 N N . LEU A 1 323 ? -9.088 -8.918 17.466 1.00 87.62 323 LEU A N 1
ATOM 2455 C CA . LEU A 1 323 ? -9.250 -7.462 17.373 1.00 87.62 323 LEU A CA 1
ATOM 2456 C C . LEU A 1 323 ? -9.717 -6.904 18.706 1.00 87.62 323 LEU A C 1
ATOM 2458 O O . LEU A 1 323 ? -9.241 -5.867 19.163 1.00 87.62 323 LEU A O 1
ATOM 2462 N N . ARG A 1 324 ? -10.624 -7.634 19.356 1.00 88.25 324 ARG A N 1
ATOM 2463 C CA . ARG A 1 324 ? -11.109 -7.277 20.681 1.00 88.25 324 ARG A CA 1
ATOM 2464 C C . ARG A 1 324 ? -9.973 -7.270 21.703 1.00 88.25 324 ARG A C 1
ATOM 2466 O O . ARG A 1 324 ? -9.903 -6.348 22.509 1.00 88.25 324 ARG A O 1
ATOM 2473 N N . LEU A 1 325 ? -9.038 -8.217 21.618 1.00 87.25 325 LEU A N 1
ATOM 2474 C CA . LEU A 1 325 ? -7.825 -8.215 22.437 1.00 87.25 325 LEU A CA 1
ATOM 2475 C C . LEU A 1 325 ? -6.979 -6.949 22.209 1.00 87.25 325 LEU A C 1
ATOM 2477 O O . LEU A 1 325 ? -6.526 -6.344 23.179 1.00 87.25 325 LEU A O 1
ATOM 2481 N N . HIS A 1 326 ? -6.806 -6.503 20.959 1.00 87.19 326 HIS A N 1
ATOM 2482 C CA . HIS A 1 326 ? -6.113 -5.240 20.669 1.00 87.19 326 HIS A CA 1
ATOM 2483 C C . HIS A 1 326 ? -6.833 -4.021 21.259 1.00 87.19 326 HIS A C 1
ATOM 2485 O O . HIS A 1 326 ? -6.177 -3.149 21.823 1.00 87.19 326 HIS A O 1
ATOM 2491 N N . LEU A 1 327 ? -8.165 -3.965 21.161 1.00 88.31 327 LEU A N 1
ATOM 2492 C CA . LEU A 1 327 ? -8.965 -2.868 21.714 1.00 88.31 327 LEU A CA 1
ATOM 2493 C C . LEU A 1 327 ? -8.851 -2.795 23.240 1.00 88.31 327 LEU A C 1
ATOM 2495 O O . LEU A 1 327 ? -8.577 -1.733 23.787 1.00 88.31 327 LEU A O 1
ATOM 2499 N N . VAL A 1 328 ? -8.982 -3.928 23.930 1.00 87.31 328 VAL A N 1
ATOM 2500 C CA . VAL A 1 328 ? -8.923 -3.993 25.400 1.00 87.31 328 VAL A CA 1
ATOM 2501 C C . VAL A 1 328 ? -7.514 -3.704 25.950 1.00 87.31 328 VAL A C 1
ATOM 2503 O O . VAL A 1 328 ? -7.347 -3.254 27.087 1.00 87.31 328 VAL A O 1
ATOM 2506 N N . ARG A 1 329 ? -6.476 -3.915 25.138 1.00 84.56 329 ARG A N 1
ATOM 2507 C CA . ARG A 1 329 ? -5.097 -3.517 25.458 1.00 84.56 329 ARG A CA 1
ATOM 2508 C C . ARG A 1 329 ? -4.753 -2.099 25.005 1.00 84.56 329 ARG A C 1
ATOM 2510 O O . ARG A 1 329 ? -3.643 -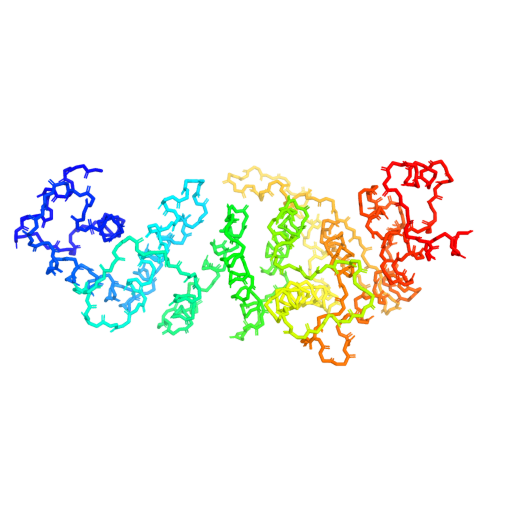1.641 25.265 1.00 84.56 329 ARG A O 1
ATOM 2517 N N . SER A 1 330 ? -5.669 -1.418 24.321 1.00 85.88 330 SER A N 1
ATOM 2518 C CA . SER A 1 330 ? -5.416 -0.090 23.783 1.00 85.88 330 SER A CA 1
ATOM 2519 C C 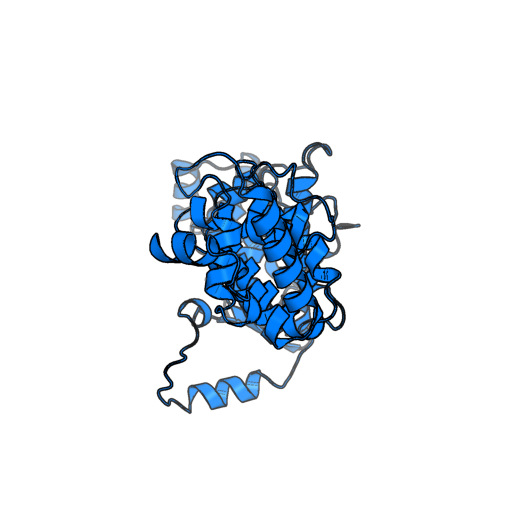. SER A 1 330 ? -5.131 0.901 24.903 1.00 85.88 330 SER A C 1
ATOM 2521 O O . SER A 1 330 ? -5.840 0.980 25.906 1.00 85.88 330 SER A O 1
ATOM 2523 N N . ALA A 1 331 ? -4.112 1.723 24.683 1.00 82.31 331 ALA A N 1
ATOM 2524 C CA . ALA A 1 331 ? -3.775 2.856 25.532 1.00 82.31 331 ALA A CA 1
ATOM 2525 C C . ALA A 1 331 ? -4.891 3.921 25.604 1.00 82.31 331 ALA A C 1
ATOM 2527 O O . ALA A 1 331 ? -4.860 4.776 26.496 1.00 82.31 331 ALA A O 1
ATOM 2528 N N . ARG A 1 332 ? -5.853 3.880 24.669 1.00 85.88 332 ARG A N 1
ATOM 2529 C CA . ARG A 1 332 ? -6.860 4.922 24.435 1.00 85.88 332 ARG A CA 1
ATOM 2530 C C . ARG A 1 332 ? -8.199 4.534 25.057 1.00 85.88 332 ARG A C 1
ATOM 2532 O O . ARG A 1 332 ? -8.794 3.553 24.602 1.00 85.88 332 ARG A O 1
ATOM 2539 N N . PRO A 1 333 ? -8.717 5.319 26.022 1.00 86.06 333 PRO A N 1
ATOM 2540 C CA . PRO A 1 333 ? -9.944 4.974 26.739 1.00 86.06 333 PRO A CA 1
ATOM 2541 C C . PRO A 1 333 ? -11.143 4.649 25.832 1.00 86.06 333 PRO A C 1
ATOM 2543 O O . PRO A 1 333 ? -11.768 3.618 26.058 1.00 86.06 333 PRO A O 1
ATOM 2546 N N . PRO A 1 334 ? -11.421 5.399 24.745 1.00 86.00 334 PRO A N 1
ATOM 2547 C CA . PRO A 1 334 ? -12.582 5.102 23.903 1.00 86.00 334 PRO A CA 1
ATOM 2548 C C . PRO A 1 334 ? -12.500 3.731 23.211 1.00 86.00 334 PRO A C 1
ATOM 2550 O O . PRO A 1 334 ? -13.500 3.026 23.096 1.00 86.00 334 PRO A O 1
ATOM 2553 N N . LEU A 1 335 ? -11.305 3.318 22.772 1.00 87.56 335 LEU A N 1
ATOM 2554 C CA . LEU A 1 335 ? -11.099 2.006 22.142 1.00 87.56 335 LEU A CA 1
ATOM 2555 C C . LEU A 1 335 ? -11.187 0.873 23.165 1.00 87.56 335 LEU A C 1
ATOM 2557 O O . LEU A 1 335 ? -11.783 -0.163 22.879 1.00 87.56 335 LEU A O 1
ATOM 2561 N N . LEU A 1 336 ? -10.637 1.091 24.359 1.00 87.00 336 LEU A N 1
ATOM 2562 C CA . LEU A 1 336 ? -10.758 0.176 25.488 1.00 87.00 336 LEU A CA 1
ATOM 2563 C C . LEU A 1 336 ? -12.230 -0.061 25.853 1.00 87.00 336 LEU A C 1
ATOM 2565 O O . LEU A 1 336 ? -12.676 -1.206 25.904 1.00 87.00 336 LEU A O 1
ATOM 2569 N N . GLU A 1 337 ? -13.005 1.009 26.027 1.00 85.50 337 GLU A N 1
ATOM 2570 C CA . GLU A 1 337 ? -14.442 0.936 26.311 1.00 85.50 337 GLU A CA 1
ATOM 2571 C C . GLU A 1 337 ? -15.208 0.200 25.204 1.00 85.50 337 GLU A C 1
ATOM 2573 O O . GLU A 1 337 ? -16.065 -0.639 25.492 1.00 85.50 337 GLU A O 1
ATOM 2578 N N . ALA A 1 338 ? -14.880 0.457 23.932 1.00 84.88 338 ALA A N 1
ATOM 2579 C CA . ALA A 1 338 ? -15.464 -0.273 22.809 1.00 84.88 338 ALA A CA 1
ATOM 2580 C C . ALA A 1 338 ? -15.125 -1.771 22.835 1.00 84.88 338 ALA A C 1
ATOM 2582 O O . ALA A 1 338 ? -15.996 -2.589 22.551 1.00 84.88 338 ALA A O 1
ATOM 2583 N N . GLY A 1 339 ? -13.894 -2.137 23.204 1.00 83.44 339 GLY A N 1
ATOM 2584 C CA . GLY A 1 339 ? -13.466 -3.532 23.328 1.00 83.44 339 GLY A CA 1
ATOM 2585 C C . GLY A 1 339 ? -14.124 -4.283 24.492 1.00 83.44 339 GLY A C 1
ATOM 2586 O O . GLY A 1 339 ? -14.360 -5.488 24.387 1.00 83.44 339 GLY A O 1
ATOM 2587 N N . LEU A 1 340 ? -14.439 -3.581 25.585 1.00 84.50 340 LEU A N 1
ATOM 2588 C CA . LEU A 1 340 ? -15.132 -4.137 26.754 1.00 84.50 340 LEU A CA 1
ATOM 2589 C C . LEU A 1 340 ? -16.652 -4.242 26.556 1.00 84.50 340 LEU A C 1
ATOM 2591 O O . LEU A 1 340 ? -17.309 -5.064 27.201 1.00 84.50 340 LEU A O 1
ATOM 2595 N N . ARG A 1 341 ? -17.232 -3.440 25.657 1.00 83.31 341 ARG A N 1
ATOM 2596 C CA . ARG A 1 341 ? -18.673 -3.440 25.382 1.00 83.31 341 ARG A CA 1
ATOM 2597 C C . ARG A 1 341 ? -19.137 -4.822 24.915 1.00 83.31 341 ARG A C 1
ATOM 2599 O O . ARG A 1 341 ? -18.633 -5.362 23.935 1.00 83.31 341 ARG A O 1
ATOM 2606 N N . ALA A 1 342 ? -20.126 -5.381 25.613 1.00 75.75 342 ALA A N 1
ATOM 2607 C CA . ALA A 1 342 ? -20.659 -6.718 25.341 1.00 75.75 342 ALA A CA 1
ATOM 2608 C C . ALA A 1 342 ? -19.577 -7.827 25.318 1.00 75.75 342 ALA A C 1
ATOM 2610 O O . ALA A 1 342 ? -19.690 -8.809 24.580 1.00 75.75 342 ALA A O 1
ATOM 2611 N N . LEU A 1 343 ? -18.508 -7.684 26.114 1.00 82.19 343 LEU A N 1
ATOM 2612 C CA . LEU A 1 343 ? -17.529 -8.744 26.347 1.00 82.19 343 LEU A CA 1
ATOM 2613 C C . LEU A 1 343 ? -18.012 -9.668 27.477 1.00 82.19 343 LEU A C 1
ATOM 2615 O O . LEU A 1 343 ? -18.143 -9.221 28.616 1.00 82.19 343 LEU A O 1
ATOM 2619 N N . PRO A 1 344 ? -18.260 -10.964 27.206 1.00 85.44 344 PRO A N 1
ATOM 2620 C CA . PRO A 1 344 ? -18.624 -11.901 28.258 1.00 85.44 344 PRO A CA 1
ATOM 2621 C C . PRO A 1 344 ? -17.513 -12.043 29.304 1.00 85.44 344 PRO A C 1
ATOM 2623 O O . PRO A 1 344 ? -16.335 -12.148 28.953 1.00 85.44 344 PRO A O 1
ATOM 2626 N N . ALA A 1 345 ? -17.889 -12.152 30.581 1.00 84.44 345 ALA A N 1
ATOM 2627 C CA . ALA A 1 345 ? -16.945 -12.251 31.699 1.00 84.44 345 ALA A CA 1
ATOM 2628 C C . ALA A 1 345 ? -15.924 -13.397 31.543 1.00 84.44 345 ALA A C 1
ATOM 2630 O O . ALA A 1 345 ? -14.759 -13.239 31.898 1.00 84.44 345 ALA A O 1
ATOM 2631 N N . HIS A 1 346 ? -16.327 -14.529 30.954 1.00 85.56 346 HIS A N 1
ATOM 2632 C CA . HIS A 1 346 ? -15.423 -15.657 30.710 1.00 85.56 346 HIS A CA 1
ATOM 2633 C C . HIS A 1 346 ? -14.339 -15.338 29.664 1.00 85.56 346 HIS A C 1
ATOM 2635 O O . HIS A 1 346 ? -13.195 -15.755 29.831 1.00 85.56 346 HIS A O 1
ATOM 2641 N N . LYS A 1 347 ? -14.663 -14.566 28.614 1.00 84.94 347 LYS A N 1
ATOM 2642 C CA . LYS A 1 347 ? -13.677 -14.114 27.619 1.00 84.94 347 LYS A CA 1
ATOM 2643 C C . LYS A 1 347 ? -12.733 -13.073 28.214 1.00 84.94 347 LYS A C 1
ATOM 2645 O O . LYS A 1 347 ? -11.536 -13.119 27.956 1.00 84.94 347 LYS A O 1
ATOM 2650 N N . LEU A 1 348 ? -13.251 -12.174 29.052 1.00 83.75 348 LEU A N 1
ATOM 2651 C CA . LEU A 1 348 ? -12.424 -11.206 29.771 1.00 83.75 348 LEU A CA 1
ATOM 2652 C C . LEU A 1 348 ? -11.430 -11.900 30.717 1.00 83.75 348 LEU A C 1
ATOM 2654 O O . LEU A 1 348 ? -10.244 -11.578 30.701 1.00 83.75 348 LEU A O 1
ATOM 2658 N N . ALA A 1 349 ? -11.886 -12.893 31.485 1.00 83.94 349 ALA A N 1
ATOM 2659 C CA . ALA A 1 349 ? -11.017 -13.697 32.343 1.00 83.94 349 ALA A CA 1
ATOM 2660 C C . ALA A 1 349 ? -9.923 -14.418 31.537 1.00 83.94 349 ALA A C 1
ATOM 2662 O O . ALA A 1 349 ? -8.757 -14.383 31.929 1.00 83.94 349 ALA A O 1
ATOM 2663 N N . LEU A 1 350 ? -10.277 -14.996 30.381 1.00 85.69 350 LEU A N 1
ATOM 2664 C CA . LEU A 1 350 ? -9.317 -15.604 29.456 1.00 85.69 350 LEU A CA 1
ATOM 2665 C C . LEU A 1 350 ? -8.268 -14.586 28.984 1.00 85.69 350 LEU A C 1
ATOM 2667 O O . LEU A 1 350 ? -7.076 -14.878 29.004 1.00 85.69 350 LEU A O 1
ATOM 2671 N N . PHE A 1 351 ? -8.682 -13.375 28.602 1.00 85.25 351 PHE A N 1
ATOM 2672 C CA . PHE A 1 351 ? -7.751 -12.335 28.158 1.00 85.25 351 PHE A CA 1
ATOM 2673 C C . PHE A 1 351 ? -6.767 -11.930 29.257 1.00 85.25 351 PHE A C 1
ATOM 2675 O O . PHE A 1 351 ? -5.562 -11.863 29.008 1.00 85.25 351 PHE A O 1
ATOM 2682 N N . ILE A 1 352 ? -7.263 -11.734 30.481 1.00 81.44 352 ILE A N 1
ATOM 2683 C CA . ILE A 1 352 ? -6.432 -11.418 31.647 1.00 81.44 352 ILE A CA 1
ATOM 2684 C C . ILE A 1 352 ? -5.441 -12.555 31.929 1.00 81.44 352 ILE A C 1
ATOM 2686 O O . ILE A 1 352 ? -4.258 -12.290 32.130 1.00 81.44 352 ILE A O 1
ATOM 2690 N N . GLN A 1 353 ? -5.896 -13.811 31.915 1.00 83.50 353 GLN A N 1
ATOM 2691 C CA . GLN A 1 353 ? -5.074 -14.968 32.272 1.00 83.50 353 GLN A CA 1
ATOM 2692 C C . GLN A 1 353 ? -4.017 -15.306 31.210 1.00 83.50 353 GLN A C 1
ATOM 2694 O O . GLN A 1 353 ? -2.903 -15.689 31.562 1.00 83.50 353 GLN A O 1
ATOM 2699 N N . THR A 1 354 ? -4.361 -15.207 29.924 1.00 82.19 354 THR A N 1
ATOM 2700 C CA . THR A 1 354 ? -3.500 -15.676 28.826 1.00 82.19 354 THR A CA 1
ATOM 2701 C C . THR A 1 354 ? -2.589 -14.584 28.274 1.00 82.19 354 THR A C 1
ATOM 2703 O O . THR A 1 354 ? -1.454 -14.874 27.905 1.00 82.19 354 THR A O 1
ATOM 2706 N N . PHE A 1 355 ? -3.054 -13.334 28.223 1.00 78.19 355 PHE A N 1
ATOM 2707 C CA . PHE A 1 355 ? -2.326 -12.239 27.566 1.00 78.19 355 PHE A CA 1
ATOM 2708 C C . PHE A 1 355 ? -1.949 -11.102 28.520 1.00 78.19 355 PHE A C 1
ATOM 2710 O O . PHE A 1 355 ? -1.120 -10.255 28.175 1.00 78.19 355 PHE A O 1
ATOM 2717 N N . GLY A 1 356 ? -2.550 -11.070 29.713 1.00 74.00 356 GLY A N 1
ATOM 2718 C CA . GLY A 1 356 ? -2.479 -9.932 30.619 1.00 74.00 356 GLY A CA 1
ATOM 2719 C C . GLY A 1 356 ? -3.246 -8.722 30.079 1.00 74.00 356 GLY A C 1
ATOM 2720 O O . GLY A 1 356 ? -3.428 -8.547 28.870 1.00 74.00 356 GLY A O 1
ATOM 2721 N N . MET A 1 357 ? -3.681 -7.850 30.986 1.00 70.50 357 MET A N 1
ATOM 2722 C CA . MET A 1 357 ? -4.242 -6.550 30.620 1.00 70.50 357 MET A CA 1
ATOM 2723 C C . MET A 1 357 ? -3.462 -5.421 31.285 1.00 70.50 357 MET A C 1
ATOM 2725 O O . MET A 1 357 ? -3.010 -5.588 32.421 1.00 70.50 357 MET A O 1
ATOM 2729 N N . PRO A 1 358 ? -3.310 -4.267 30.614 1.00 66.56 358 PRO A N 1
ATOM 2730 C CA . PRO A 1 358 ? -2.782 -3.077 31.261 1.00 66.56 358 PRO A CA 1
ATOM 2731 C C . PRO A 1 358 ? -3.587 -2.749 32.525 1.00 66.56 358 PRO A C 1
ATOM 2733 O O . PRO A 1 358 ? -4.814 -2.826 32.520 1.00 66.56 358 PRO A O 1
ATOM 2736 N N . VAL A 1 359 ? -2.913 -2.331 33.601 1.00 63.41 359 VAL A N 1
ATOM 2737 C CA . VAL A 1 359 ? -3.551 -1.993 34.894 1.00 63.41 359 VAL A CA 1
ATOM 2738 C C . VAL A 1 359 ? -4.663 -0.949 34.726 1.00 63.41 359 VAL A C 1
ATOM 2740 O O . VAL A 1 359 ? -5.698 -1.027 35.378 1.00 63.41 359 VAL A O 1
ATOM 2743 N N . ALA A 1 360 ? -4.494 -0.008 33.795 1.00 61.16 360 ALA A N 1
ATOM 2744 C CA . ALA A 1 360 ? -5.512 0.992 33.484 1.00 61.16 360 ALA A CA 1
ATOM 2745 C C . ALA A 1 360 ? -6.798 0.401 32.874 1.00 61.16 360 ALA A C 1
ATOM 2747 O O . ALA A 1 360 ? -7.877 0.943 33.095 1.00 61.16 360 ALA A O 1
ATOM 2748 N N . SER A 1 361 ? -6.698 -0.717 32.150 1.00 59.84 361 SER A N 1
ATOM 2749 C CA . SER A 1 361 ? -7.858 -1.452 31.639 1.00 59.84 361 SER A CA 1
ATOM 2750 C C . SER A 1 361 ? -8.591 -2.208 32.747 1.00 59.84 361 SER A C 1
ATOM 2752 O O . SER A 1 361 ? -9.770 -2.504 32.602 1.00 59.84 361 SER A O 1
ATOM 2754 N N . MET A 1 362 ? -7.920 -2.518 33.862 1.00 60.00 362 MET A N 1
ATOM 2755 C CA . MET A 1 362 ? -8.564 -3.151 35.017 1.00 60.00 362 MET A CA 1
ATOM 2756 C C . MET A 1 362 ? -9.396 -2.171 35.841 1.00 60.00 362 MET A C 1
ATOM 2758 O O . MET A 1 362 ? -10.346 -2.595 36.478 1.00 60.00 362 MET A O 1
ATOM 2762 N N . THR A 1 363 ? -9.052 -0.881 35.850 1.00 61.84 363 THR A N 1
ATOM 2763 C CA . THR A 1 363 ? -9.821 0.136 36.590 1.00 61.84 363 THR A CA 1
ATOM 2764 C C . THR A 1 363 ? -11.115 0.556 35.890 1.00 61.84 363 THR A C 1
ATOM 2766 O O . THR A 1 363 ? -11.953 1.197 36.515 1.00 61.84 363 THR A O 1
ATOM 2769 N N . SER A 1 364 ? -11.260 0.244 34.596 1.00 59.06 364 SER A N 1
ATOM 2770 C CA . SER A 1 364 ? -12.458 0.525 33.789 1.00 59.06 364 SER A CA 1
ATOM 2771 C C . SER A 1 364 ? -13.441 -0.649 33.697 1.00 59.06 364 SER A C 1
ATOM 2773 O O . SER A 1 364 ? -14.533 -0.475 33.159 1.00 59.06 364 SER A O 1
ATOM 2775 N N . VAL A 1 365 ? -13.019 -1.837 34.143 1.00 55.09 365 VAL A N 1
ATOM 2776 C CA . VAL A 1 365 ? -13.863 -3.027 34.346 1.00 55.09 365 VAL A CA 1
ATOM 2777 C C . VAL A 1 365 ? -14.451 -2.946 35.745 1.00 55.09 365 VAL A C 1
ATOM 2779 O O . VAL A 1 365 ? -15.651 -3.266 35.883 1.00 55.09 365 VAL A O 1
#

Radius of gyration: 24.31 Å; chains: 1; bounding box: 65×38×73 Å

InterPro domains:
  IPR038902 Integrator complex subunit 1 [PTHR21224] (1-363)
  IPR053966 Integrator complex subunit 1, INTS2-binding domain [PF22929] (64-364)

Foldseek 3Di:
DVVLVVVLVDPPDDPVVDQLLSLLVDLLCDPPVDPDDDDCQVSNLVSLVVLLCLQQVDLVSVCRNCVNLLQQLLPLDPSSNQSSLSSQLSNLDPDSDPPPDDSPDRHANLSRLVSLVVGPNNVSCVLVSLVSLLSSLLRDPDLRNNLSSLLSNLCQCVDPVHDALVSLQVVLLSLLCSLPPVVVSLPVQAADLLDLDQPPCPNVRSLSSLVSNLSSLLSNVVRQQVPPDDVVVVVVVVVVDDDDDPPDDPPSVVADWWWFAAPVRTIGIDHLSSLLSLLSSLSRPHRPPCVVCPSSVVSCCQLQNPRHGDGPDDSPVSDDLVSLLSQCQRSDVSSVVSSCVPDDPVSVVVSCVPPNHDPVSVVVD